Protein AF-A0A7X9GA16-F1 (afdb_monomer_lite)

Radius of gyration: 34.74 Å; chains: 1; bounding box: 59×84×109 Å

Secondary structure (DSSP, 8-state):
-----------------------------PPPPPPPPP--------TT-S-TT--SS-TTGGGT-HHHHHHHHHHHHHH-HHHHHHHHHHHHH-HHHHHHHHHHHS--------HHHHHHHHHHHHHHHHHH---HHHHHHHHHHHHHHHHHHHHHHHHHHHHHHHHHHHHHHHHHTTHHHHHHHHHHHHHHT---SSSS-----PPPPPPPP-

pLDDT: mean 72.66, std 20.72, range [36.0, 96.06]

Sequence (214 aa):
MSMTTRIGLLAVAMSAACWLTPLELCAQEAPPPAKPAAVQEPEKESPGDARGGRHWRRPGERWGRGEEIRALMEKLKQDDPKEYERLEALSRSDRMAYYKEIGKLLPHRPMRKSKLGILEQKCRDLGKQYREAVGEEEKAKLKAELTTAVKESFDEMLADSKRRLEVLQERLAAMEEKEDEILAQRLEYFLSGNSRLFGPGRDDTPPPPPAPSE

Foldseek 3Di:
DDDDDDDDDDDDDDDDDDDDDDPDDDPDDDDPDDDPDDPDDPPPPPPDPDPPPPPPQDPVVVVVCNVVLVVLLVVCVVPPVPVSVVLVVCVVPPVVVSCVVSVVSGPDDDPPCDPLNVLVVVLVVLVVVLVVDPDPVSVVVSVVVSVVSVVVSVVVVVVVVVVVVVVVVVVVVVCVVCVVVVVVVVVCCVVVVPPDDDDDDDPPPDDDDDDDDD

Structure (mmCIF, N/CA/C/O backbone):
data_AF-A0A7X9GA16-F1
#
_entry.id   AF-A0A7X9GA16-F1
#
loop_
_atom_site.group_PDB
_atom_site.id
_atom_site.type_symbol
_atom_site.label_atom_id
_atom_site.label_alt_id
_atom_site.label_comp_id
_atom_site.label_asym_id
_atom_site.label_entity_id
_atom_site.label_seq_id
_atom_site.pdbx_PDB_ins_code
_atom_site.Cartn_x
_atom_site.Cartn_y
_atom_site.Cartn_z
_atom_site.occupancy
_atom_site.B_iso_or_equiv
_atom_site.auth_seq_id
_atom_site.auth_comp_id
_atom_site.auth_asym_id
_atom_site.auth_atom_id
_atom_site.pdbx_PDB_model_num
ATOM 1 N N . MET A 1 1 ? 33.743 -37.988 48.386 1.00 48.03 1 MET A N 1
ATOM 2 C CA . MET A 1 1 ? 34.527 -36.742 48.507 1.00 48.03 1 MET A CA 1
ATOM 3 C C . MET A 1 1 ? 33.531 -35.604 48.581 1.00 48.03 1 MET A C 1
ATOM 5 O O . MET A 1 1 ? 32.739 -35.440 47.667 1.00 48.03 1 MET A O 1
ATOM 9 N N . SER A 1 2 ? 33.480 -34.956 49.739 1.00 46.94 2 SER A N 1
ATOM 10 C CA . SER A 1 2 ? 32.524 -33.918 50.126 1.00 46.94 2 SER A CA 1
ATOM 11 C C . SER A 1 2 ? 33.305 -32.623 50.302 1.00 46.94 2 SER A C 1
ATOM 13 O O . SER A 1 2 ? 34.296 -32.661 51.024 1.00 46.94 2 SER A O 1
ATOM 15 N N . MET A 1 3 ? 32.883 -31.532 49.660 1.00 43.56 3 MET A N 1
ATOM 16 C CA . MET A 1 3 ? 33.233 -30.140 49.993 1.00 43.56 3 MET A CA 1
ATOM 17 C C . MET A 1 3 ? 32.109 -29.245 49.437 1.00 43.56 3 MET A C 1
ATOM 19 O O . MET A 1 3 ? 31.917 -29.173 48.231 1.00 43.56 3 MET A O 1
ATOM 23 N N . THR A 1 4 ? 31.130 -28.857 50.257 1.00 50.91 4 THR A N 1
ATOM 24 C CA . THR A 1 4 ? 31.069 -27.620 51.070 1.00 50.91 4 THR A CA 1
ATOM 25 C C . THR A 1 4 ? 30.839 -26.329 50.271 1.00 50.91 4 THR A C 1
ATOM 27 O O . THR A 1 4 ? 31.773 -25.694 49.801 1.00 50.91 4 THR A O 1
ATOM 30 N N . THR A 1 5 ? 29.555 -25.966 50.152 1.00 56.56 5 THR A N 1
ATOM 31 C CA . THR A 1 5 ? 28.920 -24.720 50.644 1.00 56.56 5 THR A CA 1
ATOM 32 C C . THR A 1 5 ? 29.800 -23.475 50.850 1.00 56.56 5 THR A C 1
ATOM 34 O O . THR A 1 5 ? 30.700 -23.549 51.681 1.00 56.56 5 THR A O 1
ATOM 37 N N . ARG A 1 6 ? 29.397 -22.304 50.296 1.00 53.25 6 ARG A N 1
ATOM 38 C CA . ARG A 1 6 ? 28.945 -21.085 51.038 1.00 53.25 6 ARG A CA 1
ATOM 39 C C . ARG A 1 6 ? 29.068 -19.736 50.279 1.00 53.25 6 ARG A C 1
ATOM 41 O O . ARG A 1 6 ? 30.119 -19.440 49.739 1.00 53.25 6 ARG A O 1
ATOM 48 N N . ILE A 1 7 ? 28.035 -18.895 50.487 1.00 51.88 7 ILE A N 1
ATOM 49 C CA . ILE A 1 7 ? 28.055 -17.421 50.720 1.00 51.88 7 ILE A CA 1
ATOM 50 C C . ILE A 1 7 ? 28.273 -16.525 49.469 1.00 51.88 7 ILE A C 1
ATOM 52 O O . ILE A 1 7 ? 29.168 -16.774 48.684 1.00 51.88 7 ILE A O 1
ATOM 56 N N . GLY A 1 8 ? 27.503 -15.456 49.213 1.00 47.41 8 GLY A N 1
ATOM 57 C CA . GLY A 1 8 ? 26.713 -14.651 50.145 1.00 47.41 8 GLY A CA 1
ATOM 58 C C . GLY A 1 8 ? 25.618 -13.776 49.521 1.00 47.41 8 GLY A C 1
ATOM 59 O O . GLY A 1 8 ? 25.741 -13.252 48.418 1.00 47.41 8 GLY A O 1
ATOM 60 N N . LEU A 1 9 ? 24.554 -13.630 50.316 1.00 50.22 9 LEU A N 1
ATOM 61 C CA . LEU A 1 9 ? 23.667 -12.470 50.399 1.00 50.22 9 LEU A CA 1
ATOM 62 C C . LEU A 1 9 ? 24.451 -11.221 50.839 1.00 50.22 9 LEU A C 1
ATOM 64 O O . LEU A 1 9 ? 25.310 -11.356 51.706 1.00 50.22 9 LEU A O 1
ATOM 68 N N . LEU A 1 10 ? 24.064 -10.046 50.326 1.00 48.41 10 LEU A N 1
ATOM 69 C CA . LEU A 1 10 ? 24.112 -8.677 50.900 1.00 48.41 10 LEU A CA 1
ATOM 70 C C . LEU A 1 10 ? 23.715 -7.719 49.748 1.00 48.41 10 LEU A C 1
ATOM 72 O O . LEU A 1 10 ? 24.126 -7.960 48.622 1.00 48.41 10 LEU A O 1
ATOM 76 N N . ALA A 1 11 ? 22.949 -6.634 49.861 1.00 50.69 11 ALA A N 1
ATOM 77 C CA . ALA A 1 11 ? 22.242 -5.921 50.927 1.00 50.69 11 ALA A CA 1
ATOM 78 C C . ALA A 1 11 ? 21.165 -5.058 50.208 1.00 50.69 11 ALA A C 1
ATOM 80 O O . ALA A 1 11 ? 21.411 -4.563 49.113 1.00 50.69 11 ALA A O 1
ATOM 81 N N . VAL A 1 12 ? 19.892 -5.066 50.610 1.00 45.38 12 VAL A N 1
ATOM 82 C CA . VAL A 1 12 ? 19.239 -4.095 51.518 1.00 45.38 12 VAL A CA 1
ATOM 83 C C . VAL A 1 12 ? 19.485 -2.610 51.177 1.00 45.38 12 VAL A C 1
ATOM 85 O O . VAL A 1 12 ? 20.529 -2.053 51.482 1.00 45.38 12 VAL A O 1
ATOM 88 N N . ALA A 1 13 ? 18.440 -2.018 50.584 1.00 50.19 13 ALA A N 1
ATOM 89 C CA . ALA A 1 13 ? 17.784 -0.737 50.885 1.00 50.19 13 ALA A CA 1
ATOM 90 C C . ALA A 1 13 ? 18.607 0.505 51.287 1.00 50.19 13 ALA A C 1
ATOM 92 O O . ALA A 1 13 ? 19.130 0.567 52.391 1.00 50.19 13 ALA A O 1
ATOM 93 N N . MET A 1 14 ? 18.509 1.554 50.460 1.00 47.03 14 MET A N 1
ATOM 94 C CA . MET A 1 14 ? 18.541 2.999 50.779 1.00 47.03 14 MET A CA 1
ATOM 95 C C . MET A 1 14 ? 17.959 3.722 49.540 1.00 47.03 14 MET A C 1
ATOM 97 O O . MET A 1 14 ? 18.270 3.317 48.429 1.00 47.03 14 MET A O 1
ATOM 101 N N . SER A 1 15 ? 17.094 4.732 49.553 1.00 50.28 15 SER A N 1
ATOM 102 C CA . SER A 1 15 ? 16.538 5.582 50.597 1.00 50.28 15 SER A CA 1
ATOM 103 C C . SER A 1 15 ? 15.200 6.133 50.098 1.00 50.28 15 SER A C 1
ATOM 105 O O . SER A 1 15 ? 15.106 6.652 48.988 1.00 50.28 15 SER A O 1
ATOM 107 N N . ALA A 1 16 ? 14.181 6.042 50.947 1.00 55.47 16 ALA A N 1
ATOM 108 C CA . ALA A 1 16 ? 13.069 6.977 50.943 1.00 55.47 16 ALA A CA 1
ATOM 109 C C . ALA A 1 16 ? 13.493 8.277 51.645 1.00 55.47 16 ALA A C 1
ATOM 111 O O . ALA A 1 16 ? 14.472 8.295 52.389 1.00 55.47 16 ALA A O 1
ATOM 112 N N . ALA A 1 17 ? 12.654 9.296 51.463 1.00 48.41 17 ALA A N 1
ATOM 113 C CA . ALA A 1 17 ? 12.749 10.665 51.959 1.00 48.41 17 ALA A CA 1
ATOM 114 C C . ALA A 1 17 ? 13.644 11.566 51.108 1.00 48.41 17 ALA A C 1
ATOM 116 O O . ALA A 1 17 ? 14.851 11.365 51.030 1.00 48.41 17 ALA A O 1
ATOM 117 N N . CYS A 1 18 ? 13.021 12.584 50.505 1.00 43.97 18 CYS A N 1
ATOM 118 C CA . CYS A 1 18 ? 13.319 13.972 50.851 1.00 43.97 18 CYS A CA 1
ATOM 119 C C . CYS A 1 18 ? 12.457 14.972 50.034 1.00 43.97 18 CYS A C 1
ATOM 121 O O . CYS A 1 18 ? 12.711 15.156 48.854 1.00 43.97 18 CYS A O 1
ATOM 123 N N . TRP A 1 19 ? 11.469 15.585 50.718 1.00 48.03 19 TRP A N 1
ATOM 124 C CA . TRP A 1 19 ? 10.983 16.991 50.635 1.00 48.03 19 TRP A CA 1
ATOM 125 C C . TRP A 1 19 ? 10.538 17.526 49.248 1.00 48.03 19 TRP A C 1
ATOM 127 O O . TRP A 1 19 ? 11.334 17.629 48.330 1.00 48.03 19 TRP A O 1
ATOM 137 N N . LEU A 1 20 ? 9.259 17.820 48.963 1.00 57.28 20 LEU A N 1
ATOM 138 C CA . LEU A 1 20 ? 8.440 18.945 49.466 1.00 57.28 20 LEU A CA 1
ATOM 139 C C . LEU A 1 20 ? 9.228 20.244 49.690 1.00 57.28 20 LEU A C 1
ATOM 141 O O . LEU A 1 20 ? 9.745 20.428 50.784 1.00 57.28 20 LEU A O 1
ATOM 145 N N . THR A 1 21 ? 9.226 21.133 48.686 1.00 60.12 21 THR A N 1
ATOM 146 C CA . THR A 1 21 ? 9.423 22.606 48.748 1.00 60.12 21 THR A CA 1
ATOM 147 C C . THR A 1 21 ? 9.253 23.204 47.326 1.00 60.12 21 THR A C 1
ATOM 149 O O . THR A 1 21 ? 9.221 22.444 46.360 1.00 60.12 21 THR A O 1
ATOM 152 N N . PRO A 1 22 ? 9.050 24.526 47.149 1.00 51.62 22 PRO A N 1
ATOM 153 C CA . PRO A 1 22 ? 7.773 25.230 47.254 1.00 51.62 22 PRO A CA 1
ATOM 154 C C . PRO A 1 22 ? 7.336 25.849 45.904 1.00 51.62 22 PRO A C 1
ATOM 156 O O . PRO A 1 22 ? 8.115 25.973 44.963 1.00 51.62 22 PRO A O 1
ATOM 159 N N . LEU A 1 23 ? 6.075 26.289 45.824 1.00 52.75 23 LEU A N 1
ATOM 160 C CA . LEU A 1 23 ? 5.636 27.262 44.821 1.00 52.75 23 LEU A CA 1
ATOM 161 C C . LEU A 1 23 ? 6.396 28.580 45.057 1.00 52.75 23 LEU A C 1
ATOM 163 O O . LEU A 1 23 ? 6.008 29.363 45.923 1.00 52.75 23 LEU A O 1
ATOM 167 N N . GLU A 1 24 ? 7.459 28.829 44.293 1.00 52.03 24 GLU A N 1
ATOM 168 C CA . GLU A 1 24 ? 8.041 30.164 44.164 1.00 52.03 24 GLU A CA 1
ATOM 169 C C . GLU A 1 24 ? 7.463 30.893 42.950 1.00 52.03 24 GLU A C 1
ATOM 171 O O . GLU A 1 24 ? 7.697 30.597 41.780 1.00 52.03 24 GLU A O 1
ATOM 176 N N . LEU A 1 25 ? 6.648 31.863 43.333 1.00 53.41 25 LEU A N 1
ATOM 177 C CA . LEU A 1 25 ? 6.258 33.097 42.685 1.00 53.41 25 LEU A CA 1
ATOM 178 C C . LEU A 1 25 ? 7.412 33.749 41.882 1.00 53.41 25 LEU A C 1
ATOM 180 O O . LEU A 1 25 ? 8.080 34.663 42.361 1.00 53.41 25 LEU A O 1
ATOM 184 N N . CYS A 1 26 ? 7.619 33.354 40.625 1.00 46.12 26 CYS A N 1
ATOM 185 C CA . CYS A 1 26 ? 8.334 34.210 39.679 1.00 46.12 26 CYS A CA 1
ATOM 186 C C . CYS A 1 26 ? 7.376 35.291 39.170 1.00 46.12 26 CYS A C 1
ATOM 188 O O . CYS A 1 26 ? 6.657 35.110 38.188 1.00 46.12 26 CYS A O 1
ATOM 190 N N . ALA A 1 27 ? 7.395 36.434 39.856 1.00 50.22 27 ALA A N 1
ATOM 191 C CA . ALA A 1 27 ? 7.078 37.718 39.254 1.00 50.22 27 ALA A CA 1
ATOM 192 C C . ALA A 1 27 ? 8.064 37.948 38.098 1.00 50.22 27 ALA A C 1
ATOM 194 O O . ALA A 1 27 ? 9.184 38.412 38.297 1.00 50.22 27 ALA A O 1
ATOM 195 N N . GLN A 1 28 ? 7.670 37.532 36.896 1.00 49.44 28 GLN A N 1
ATOM 196 C CA . GLN A 1 28 ? 8.410 37.814 35.679 1.00 49.44 28 GLN A CA 1
ATOM 197 C C . GLN A 1 28 ? 8.023 39.219 35.221 1.00 49.44 28 GLN A C 1
ATOM 199 O O . GLN A 1 28 ? 6.877 39.492 34.861 1.00 49.44 28 GLN A O 1
ATOM 204 N N . GLU A 1 29 ? 8.997 40.113 35.323 1.00 47.28 29 GLU A N 1
ATOM 205 C CA . GLU A 1 29 ? 9.008 41.452 34.755 1.00 47.28 29 GLU A CA 1
ATOM 206 C C . GLU A 1 29 ? 8.494 41.410 33.309 1.00 47.28 29 GLU A C 1
ATOM 208 O O . GLU A 1 29 ? 8.939 40.595 32.495 1.00 47.28 29 GLU A O 1
ATOM 213 N N . ALA A 1 30 ? 7.488 42.236 33.015 1.00 60.81 30 ALA A N 1
ATOM 214 C CA . ALA A 1 30 ? 6.857 42.274 31.706 1.00 60.81 30 ALA A CA 1
ATOM 215 C C . ALA A 1 30 ? 7.908 42.604 30.628 1.00 60.81 30 ALA A C 1
ATOM 217 O O . ALA A 1 30 ? 8.628 43.596 30.774 1.00 60.81 30 ALA A O 1
ATOM 218 N N . PRO A 1 31 ? 8.006 41.825 29.534 1.00 63.06 31 PRO A N 1
ATOM 219 C CA . PRO A 1 31 ? 8.888 42.183 28.436 1.00 63.06 31 PRO A CA 1
ATOM 220 C C . PRO A 1 31 ? 8.432 43.517 27.814 1.00 63.06 31 PRO A C 1
ATOM 222 O O . PRO A 1 31 ? 7.226 43.778 27.733 1.00 63.06 31 PRO A O 1
ATOM 225 N N . PRO A 1 32 ? 9.370 44.377 27.376 1.00 69.38 32 PRO A N 1
ATOM 226 C CA . PRO A 1 32 ? 9.043 45.678 26.804 1.00 69.38 32 PRO A CA 1
ATOM 227 C C . PRO A 1 32 ? 8.152 45.528 25.560 1.00 69.38 32 PRO A C 1
ATOM 229 O O . PRO A 1 32 ? 8.255 44.525 24.845 1.00 69.38 32 PRO A O 1
ATOM 232 N N . PRO A 1 33 ? 7.285 46.519 25.276 1.00 56.09 33 PRO A N 1
ATOM 233 C CA . PRO A 1 33 ? 6.340 46.449 24.172 1.00 56.09 33 PRO A CA 1
ATOM 234 C C . PRO A 1 33 ? 7.083 46.225 22.855 1.00 56.09 33 PRO A C 1
ATOM 236 O O . PRO A 1 33 ? 7.988 46.978 22.486 1.00 56.09 33 PRO A O 1
ATOM 239 N N . ALA A 1 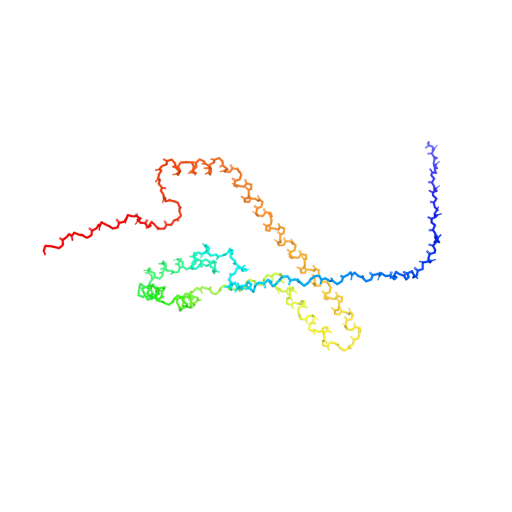34 ? 6.691 45.160 22.157 1.00 52.81 34 ALA A N 1
ATOM 240 C CA . ALA A 1 34 ? 7.194 44.839 20.836 1.00 52.81 34 ALA A CA 1
ATOM 241 C C . ALA A 1 34 ? 7.030 46.053 19.909 1.00 52.81 34 ALA A C 1
ATOM 243 O O . ALA A 1 34 ? 5.948 46.635 19.800 1.00 52.81 34 ALA A O 1
ATOM 244 N N . LYS A 1 35 ? 8.123 46.422 19.231 1.00 54.94 35 LYS A N 1
ATOM 245 C CA . LYS A 1 35 ? 8.095 47.323 18.074 1.00 54.94 35 LYS A CA 1
ATOM 246 C C . LYS A 1 35 ? 7.000 46.848 17.107 1.00 54.94 35 LYS A C 1
ATOM 248 O O . LYS A 1 35 ? 6.913 45.638 16.885 1.00 54.94 35 LYS A O 1
ATOM 253 N N . PRO A 1 36 ? 6.200 47.750 16.511 1.00 46.09 36 PRO A N 1
ATOM 254 C CA . PRO A 1 36 ? 5.233 47.352 15.501 1.00 46.09 36 PRO A CA 1
ATOM 255 C C . PRO A 1 36 ? 5.981 46.649 14.371 1.00 46.09 36 PRO A C 1
ATOM 257 O O . PRO A 1 36 ? 6.905 47.207 13.774 1.00 46.09 36 PRO A O 1
ATOM 260 N N . ALA A 1 37 ? 5.613 45.388 14.150 1.00 44.94 37 ALA A N 1
ATOM 261 C CA . ALA A 1 37 ? 6.104 44.597 13.044 1.00 44.94 37 ALA A CA 1
ATOM 262 C C . ALA A 1 37 ? 5.849 45.374 11.751 1.00 44.94 37 ALA A C 1
ATOM 264 O O . ALA A 1 37 ? 4.744 45.870 11.515 1.00 44.94 37 ALA A O 1
ATOM 265 N N . ALA A 1 38 ? 6.899 45.495 10.942 1.00 45.59 38 ALA A N 1
ATOM 266 C CA . ALA A 1 38 ? 6.779 45.922 9.565 1.00 45.59 38 ALA A CA 1
ATOM 267 C C . ALA A 1 38 ? 5.666 45.104 8.904 1.00 45.59 38 ALA A C 1
ATOM 269 O O . ALA A 1 38 ? 5.616 43.883 9.057 1.00 45.59 38 ALA A O 1
ATOM 270 N N . VAL A 1 39 ? 4.774 45.809 8.213 1.00 49.47 39 VAL A N 1
ATOM 271 C CA . VAL A 1 39 ? 3.751 45.241 7.341 1.00 49.47 39 VAL A CA 1
ATOM 272 C C . VAL A 1 39 ? 4.450 44.262 6.401 1.00 49.47 39 VAL A C 1
ATOM 274 O O . VAL A 1 39 ? 5.134 44.674 5.468 1.00 49.47 39 VAL A O 1
ATOM 277 N N . GLN A 1 40 ? 4.334 42.968 6.691 1.00 44.97 40 GLN A N 1
ATOM 278 C CA . GLN A 1 40 ? 4.590 41.942 5.698 1.00 44.97 40 GLN A CA 1
ATOM 279 C C . GLN A 1 40 ? 3.416 42.023 4.733 1.00 44.97 40 GLN A C 1
ATOM 281 O O . GLN A 1 40 ? 2.257 41.861 5.123 1.00 44.97 40 GLN A O 1
ATOM 286 N N . GLU A 1 41 ? 3.728 42.387 3.495 1.00 45.69 41 GLU A N 1
ATOM 287 C CA . GLU A 1 41 ? 2.788 42.309 2.390 1.00 45.69 41 GLU A CA 1
ATOM 288 C C . GLU A 1 41 ? 2.183 40.898 2.350 1.00 45.69 41 GLU A C 1
ATOM 290 O O . GLU A 1 41 ? 2.892 39.925 2.621 1.00 45.69 41 GLU A O 1
ATOM 295 N N . PRO A 1 42 ? 0.883 40.756 2.045 1.00 43.81 42 PRO A N 1
ATOM 296 C CA . PRO A 1 42 ? 0.272 39.447 1.911 1.00 43.81 42 PRO A CA 1
ATOM 297 C C . PRO A 1 42 ? 0.942 38.724 0.743 1.00 43.81 42 PRO A C 1
ATOM 299 O O . PRO A 1 42 ? 0.670 39.014 -0.426 1.00 43.81 42 PRO A O 1
ATOM 302 N N . GLU A 1 43 ? 1.824 37.779 1.068 1.00 43.03 43 GLU A N 1
ATOM 303 C CA . GLU A 1 43 ? 2.243 36.743 0.141 1.00 43.03 43 GLU A CA 1
ATOM 304 C C . GLU A 1 43 ? 0.965 36.117 -0.413 1.00 43.03 43 GLU A C 1
ATOM 306 O O . GLU A 1 43 ? 0.165 35.514 0.305 1.00 43.03 43 GLU A O 1
ATOM 311 N N . LYS A 1 44 ? 0.724 36.345 -1.705 1.00 42.34 44 LYS A N 1
ATOM 312 C CA . LYS A 1 44 ? -0.322 35.652 -2.440 1.00 42.34 44 LYS A CA 1
ATOM 313 C C . LYS A 1 44 ? -0.021 34.167 -2.306 1.00 42.34 44 LYS A C 1
ATOM 315 O O . LYS A 1 44 ? 0.914 33.679 -2.937 1.00 42.34 44 LYS A O 1
ATOM 320 N N . GLU A 1 45 ? -0.817 33.472 -1.499 1.00 36.50 45 GLU A N 1
ATOM 321 C CA . GLU A 1 45 ? -0.930 32.021 -1.535 1.00 36.50 45 GLU A CA 1
ATOM 322 C C . GLU A 1 45 ? -1.159 31.619 -2.992 1.00 36.50 45 GLU A C 1
ATOM 324 O O . GLU A 1 45 ? -2.244 31.788 -3.550 1.00 36.50 45 GLU A O 1
ATOM 329 N N . SER A 1 46 ? -0.095 31.143 -3.632 1.00 36.00 46 SER A N 1
ATOM 330 C CA . SER A 1 46 ? -0.174 30.464 -4.911 1.00 36.00 46 SER A CA 1
ATOM 331 C C . SER A 1 46 ? -0.868 29.127 -4.639 1.00 36.00 46 SER A C 1
ATOM 333 O O . SER A 1 46 ? -0.320 28.291 -3.911 1.00 36.00 46 SER A O 1
ATOM 335 N N . PRO A 1 47 ? -2.090 28.898 -5.146 1.00 40.97 47 PRO A N 1
ATOM 336 C CA . PRO A 1 47 ? -2.794 27.658 -4.890 1.00 40.97 47 PRO A CA 1
ATOM 337 C C . PRO A 1 47 ? -2.172 26.574 -5.773 1.00 40.97 47 PRO A C 1
ATOM 339 O O . PRO A 1 47 ? -2.548 26.429 -6.935 1.00 40.97 47 PRO A O 1
ATOM 342 N N . GLY A 1 48 ? -1.212 25.802 -5.251 1.00 37.81 48 GLY A N 1
ATOM 343 C CA . GLY A 1 48 ? -0.705 24.683 -6.046 1.00 37.81 48 GLY A CA 1
ATOM 344 C C . GLY A 1 48 ? 0.395 23.776 -5.509 1.00 37.81 48 GLY A C 1
ATOM 345 O O . GLY A 1 48 ? 0.487 22.666 -6.019 1.00 37.81 48 GLY A O 1
ATOM 346 N N . ASP A 1 49 ? 1.182 24.134 -4.493 1.00 41.03 49 ASP A N 1
ATOM 347 C CA . ASP A 1 49 ? 2.421 23.379 -4.209 1.00 41.03 49 ASP A CA 1
ATOM 348 C C . ASP A 1 49 ? 2.439 22.611 -2.880 1.00 41.03 49 ASP A C 1
ATOM 350 O O . ASP A 1 49 ? 3.340 22.747 -2.061 1.00 41.03 49 ASP A O 1
ATOM 354 N N . ALA A 1 50 ? 1.470 21.706 -2.689 1.00 37.62 50 ALA A N 1
ATOM 355 C CA . ALA A 1 50 ? 1.514 20.729 -1.586 1.00 37.62 50 ALA A CA 1
ATOM 356 C C . ALA A 1 50 ? 1.376 19.248 -2.001 1.00 37.62 50 ALA A C 1
ATOM 358 O O . ALA A 1 50 ? 1.262 18.377 -1.139 1.00 37.62 50 ALA A O 1
ATOM 359 N N . ARG A 1 51 ? 1.406 18.899 -3.301 1.00 40.78 51 ARG A N 1
ATOM 360 C CA . ARG A 1 51 ? 1.417 17.482 -3.764 1.00 40.78 51 ARG A CA 1
ATOM 361 C C . ARG A 1 51 ? 2.227 17.225 -5.049 1.00 40.78 51 ARG A C 1
ATOM 363 O O . ARG A 1 51 ? 1.918 16.296 -5.800 1.00 40.78 51 ARG A O 1
ATOM 370 N N . GLY A 1 52 ? 3.285 17.994 -5.293 1.00 36.59 52 GLY A N 1
ATOM 371 C CA . GLY A 1 52 ? 4.094 17.984 -6.524 1.00 36.59 52 GLY A CA 1
ATOM 372 C C . GLY A 1 52 ? 5.007 16.768 -6.771 1.00 36.59 52 GLY A C 1
ATOM 373 O O . GLY A 1 52 ? 6.073 16.924 -7.346 1.00 36.59 52 GLY A O 1
ATOM 374 N N . GLY A 1 53 ? 4.626 15.550 -6.370 1.00 37.00 53 GLY A N 1
ATOM 375 C CA . GLY A 1 53 ? 5.470 14.345 -6.498 1.00 37.00 53 GLY A CA 1
ATOM 376 C C . GLY A 1 53 ? 4.971 13.259 -7.462 1.00 37.00 53 GLY A C 1
ATOM 377 O O . GLY A 1 53 ? 5.489 12.146 -7.438 1.00 37.00 53 GLY A O 1
ATOM 378 N N . ARG A 1 54 ? 3.917 13.495 -8.259 1.00 42.78 54 ARG A N 1
ATOM 379 C CA . ARG A 1 54 ? 3.295 12.440 -9.096 1.00 42.78 54 ARG A CA 1
ATOM 380 C C . ARG A 1 54 ? 2.830 12.908 -10.482 1.00 42.78 54 ARG A C 1
ATOM 382 O O . ARG A 1 54 ? 1.787 12.460 -10.946 1.00 42.78 54 ARG A O 1
ATOM 389 N N . HIS A 1 55 ? 3.568 13.792 -11.151 1.00 40.56 55 HIS A N 1
ATOM 390 C CA . HIS A 1 55 ? 3.206 14.236 -12.508 1.00 40.56 55 HIS A CA 1
ATOM 391 C C . HIS A 1 55 ? 3.890 13.435 -13.635 1.00 40.56 55 HIS A C 1
ATOM 393 O O . HIS A 1 55 ? 3.398 13.443 -14.757 1.00 40.56 55 HIS A O 1
ATOM 399 N N . TRP A 1 56 ? 4.942 12.657 -13.342 1.00 37.41 56 TRP A N 1
ATOM 400 C CA . TRP A 1 56 ? 5.642 11.832 -14.345 1.00 37.41 56 TRP A CA 1
ATOM 401 C C . TRP A 1 56 ? 4.962 10.500 -14.697 1.00 37.41 56 TRP A C 1
ATOM 403 O O . TRP A 1 56 ? 5.453 9.774 -15.555 1.00 37.41 56 TRP A O 1
ATOM 413 N N . ARG A 1 57 ? 3.836 10.145 -14.062 1.00 41.53 57 ARG A N 1
ATOM 414 C CA . ARG A 1 57 ? 3.094 8.935 -14.446 1.00 41.53 57 ARG A CA 1
ATOM 415 C C . ARG A 1 57 ? 2.260 9.228 -15.683 1.00 41.53 57 ARG A C 1
ATOM 417 O O . ARG A 1 57 ? 1.392 10.103 -15.642 1.00 41.53 57 ARG A O 1
ATOM 424 N N . ARG A 1 58 ? 2.483 8.472 -16.764 1.00 43.62 58 ARG A N 1
ATOM 425 C CA . ARG A 1 58 ? 1.674 8.576 -17.989 1.00 43.62 58 ARG A CA 1
ATOM 426 C C . ARG A 1 58 ? 0.183 8.488 -17.621 1.00 43.62 58 ARG A C 1
ATOM 428 O O . ARG A 1 58 ? -0.177 7.656 -16.782 1.00 43.62 58 ARG A O 1
ATOM 435 N N . PRO A 1 59 ? -0.711 9.301 -18.215 1.00 37.34 59 PRO A N 1
ATOM 436 C CA . PRO A 1 59 ? -2.147 9.231 -17.945 1.00 37.34 59 PRO A CA 1
ATOM 437 C C . PRO A 1 59 ? -2.705 7.840 -18.293 1.00 37.34 59 PRO A C 1
ATOM 439 O O . PRO A 1 59 ? -2.981 7.548 -19.449 1.00 37.34 59 PRO A O 1
ATOM 442 N N . GLY A 1 60 ? -2.809 6.974 -17.280 1.00 45.62 60 GLY A N 1
ATOM 443 C CA . GLY A 1 60 ? -3.113 5.538 -17.387 1.00 45.62 60 GLY A CA 1
ATOM 444 C C . GLY A 1 60 ? -2.367 4.697 -16.341 1.00 45.62 60 GLY A C 1
ATOM 445 O O . GLY A 1 60 ? -2.937 3.792 -15.733 1.00 45.62 60 GLY A O 1
ATOM 446 N N . GLU A 1 61 ? -1.140 5.091 -15.993 1.00 43.69 61 GLU A N 1
ATOM 447 C CA . GLU A 1 61 ? -0.364 4.510 -14.885 1.00 43.69 61 GLU A CA 1
ATOM 448 C C . GLU A 1 61 ? -0.893 4.910 -13.507 1.00 43.69 61 GLU A C 1
ATOM 450 O O . GLU A 1 61 ? -0.579 4.259 -12.510 1.00 43.69 61 GLU A O 1
ATOM 455 N N . ARG A 1 62 ? -1.735 5.949 -13.442 1.00 47.16 62 ARG A N 1
ATOM 456 C CA . ARG A 1 62 ? -2.455 6.353 -12.223 1.00 47.16 62 ARG A CA 1
ATOM 457 C C . ARG A 1 62 ? -3.326 5.221 -11.658 1.00 47.16 62 ARG A C 1
ATOM 459 O O . ARG A 1 62 ? -3.625 5.234 -10.471 1.00 47.16 62 ARG A O 1
ATOM 466 N N . TRP A 1 63 ? -3.693 4.246 -12.492 1.00 50.28 63 TRP A N 1
ATOM 467 C CA . TRP A 1 63 ? -4.575 3.134 -12.138 1.00 50.28 63 TRP A CA 1
ATOM 468 C C . TRP A 1 63 ? -3.864 1.782 -12.015 1.00 50.28 63 TRP A C 1
ATOM 470 O O . TRP A 1 63 ? -4.5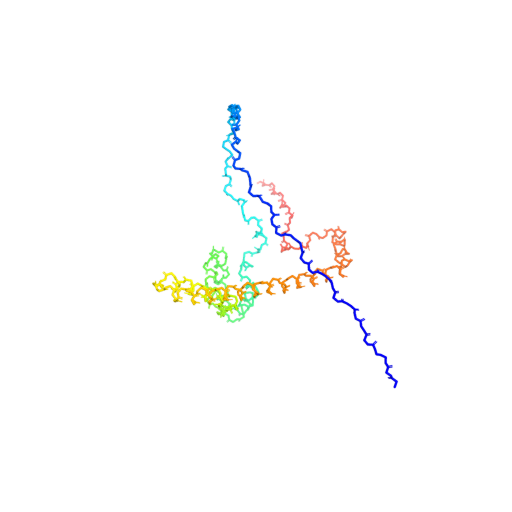23 0.795 -11.708 1.00 50.28 63 TRP A O 1
ATOM 480 N N . GLY A 1 64 ? -2.552 1.701 -12.275 1.00 62.66 64 GLY A N 1
ATOM 481 C CA . GLY A 1 64 ? -1.803 0.439 -12.182 1.00 62.66 64 GLY A CA 1
ATOM 482 C C . GLY A 1 64 ? -2.308 -0.692 -13.097 1.00 62.66 64 GLY A C 1
ATOM 483 O O . GLY A 1 64 ? -2.010 -1.850 -12.833 1.00 62.66 64 GLY A O 1
ATOM 484 N N . ARG A 1 65 ? -3.082 -0.374 -14.151 1.00 71.19 65 ARG A N 1
ATOM 485 C CA . ARG A 1 65 ? -3.679 -1.340 -15.104 1.00 71.19 65 ARG A CA 1
ATOM 486 C C . ARG A 1 65 ? -3.190 -1.166 -16.547 1.00 71.19 65 ARG A C 1
ATOM 488 O O . ARG A 1 65 ? -3.853 -1.591 -17.484 1.00 71.19 65 ARG A O 1
ATOM 495 N N . GLY A 1 66 ? -2.044 -0.514 -16.748 1.00 77.69 66 GLY A N 1
ATOM 496 C CA . GLY A 1 66 ? -1.544 -0.183 -18.090 1.00 77.69 66 GLY A CA 1
ATOM 497 C C . GLY A 1 66 ? -1.238 -1.401 -18.972 1.00 77.69 66 GLY A C 1
ATOM 498 O O . GLY A 1 66 ? -1.374 -1.320 -20.188 1.00 77.69 66 GLY A O 1
ATOM 499 N N . GLU A 1 67 ? -0.842 -2.530 -18.386 1.00 79.19 67 GLU A N 1
ATOM 500 C CA . GLU A 1 67 ? -0.643 -3.794 -19.116 1.00 79.19 67 GLU A CA 1
ATOM 501 C C . GLU A 1 67 ? -1.965 -4.463 -19.480 1.00 79.19 67 GLU A C 1
ATOM 503 O O . GLU A 1 67 ? -2.160 -4.839 -20.629 1.00 79.19 67 GLU A O 1
ATOM 508 N N . GLU A 1 68 ? -2.908 -4.530 -18.539 1.00 81.31 68 GLU A N 1
ATOM 509 C CA . GLU A 1 68 ? -4.232 -5.119 -18.773 1.00 81.31 68 GLU A CA 1
ATOM 510 C C . GLU A 1 68 ? -5.011 -4.356 -19.850 1.00 81.31 68 GLU A C 1
ATOM 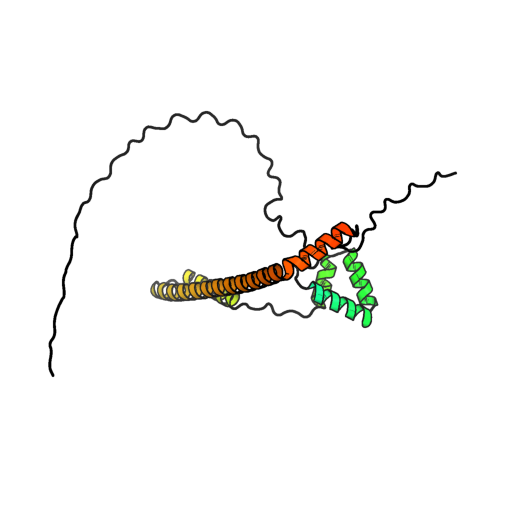512 O O . GLU A 1 68 ? -5.655 -4.966 -20.697 1.00 81.31 68 GLU A O 1
ATOM 517 N N . ILE A 1 69 ? -4.912 -3.023 -19.856 1.00 85.06 69 ILE A N 1
ATOM 518 C CA . ILE A 1 69 ? -5.524 -2.176 -20.886 1.00 85.06 69 ILE A CA 1
ATOM 519 C C . ILE A 1 69 ? -4.879 -2.431 -22.252 1.00 85.06 69 ILE A C 1
ATOM 521 O O . ILE A 1 69 ? -5.596 -2.527 -23.242 1.00 85.06 69 ILE A O 1
ATOM 525 N N . ARG A 1 70 ? -3.548 -2.572 -22.326 1.00 86.12 70 ARG A N 1
ATOM 526 C CA . ARG A 1 70 ? -2.861 -2.891 -23.589 1.00 86.12 70 ARG A CA 1
ATOM 527 C C . ARG A 1 70 ? -3.279 -4.257 -24.123 1.00 86.12 70 ARG A C 1
ATOM 529 O O . ARG A 1 70 ? -3.671 -4.343 -25.279 1.00 86.12 70 ARG A O 1
ATOM 536 N N . ALA A 1 71 ? -3.289 -5.277 -23.269 1.00 88.19 71 ALA A N 1
ATOM 537 C CA . ALA A 1 71 ? -3.734 -6.615 -23.641 1.00 88.19 71 ALA A CA 1
ATOM 538 C C . ALA A 1 71 ? -5.212 -6.633 -24.073 1.00 88.19 71 ALA A C 1
ATOM 540 O O . ALA A 1 71 ? -5.567 -7.330 -25.018 1.00 88.19 71 ALA A O 1
ATOM 541 N N . LEU A 1 72 ? -6.076 -5.851 -23.415 1.00 89.38 72 LEU A N 1
ATOM 542 C CA . LEU A 1 72 ? -7.473 -5.691 -23.824 1.00 89.38 72 LEU A CA 1
ATOM 543 C C . LEU A 1 72 ? -7.582 -5.042 -25.210 1.00 89.38 72 LEU A C 1
ATOM 545 O O . LEU A 1 72 ? -8.335 -5.529 -26.044 1.00 89.38 72 LEU A O 1
ATOM 549 N N . MET A 1 73 ? -6.832 -3.968 -25.466 1.00 89.06 73 MET A N 1
ATOM 550 C CA . MET A 1 73 ? -6.851 -3.278 -26.758 1.00 89.06 73 MET A CA 1
ATOM 551 C C . MET A 1 73 ? -6.278 -4.147 -27.886 1.00 89.06 73 MET A C 1
ATOM 553 O O . MET A 1 73 ? -6.791 -4.103 -28.998 1.00 89.06 73 MET A O 1
ATOM 557 N N . GLU A 1 74 ? -5.259 -4.967 -27.617 1.00 90.50 74 GLU A N 1
ATOM 558 C CA . GLU A 1 74 ? -4.737 -5.942 -28.586 1.00 90.50 74 GLU A CA 1
ATOM 559 C C . GLU A 1 74 ? -5.752 -7.042 -28.908 1.00 90.50 74 GLU A C 1
ATOM 561 O O . GLU A 1 74 ? -5.931 -7.368 -30.079 1.00 90.50 74 GLU A O 1
ATOM 566 N N . LYS A 1 75 ? -6.466 -7.556 -27.899 1.00 89.75 75 LYS A N 1
ATOM 567 C CA . LYS A 1 75 ? -7.561 -8.514 -28.107 1.00 89.75 75 LYS A CA 1
ATOM 568 C C . LYS A 1 75 ? -8.704 -7.902 -28.904 1.00 89.75 75 LYS A C 1
ATOM 570 O O . LYS A 1 75 ? -9.108 -8.466 -29.907 1.00 89.75 75 LYS A O 1
ATOM 575 N N . LEU A 1 76 ? -9.157 -6.703 -28.534 1.00 91.19 76 LEU A N 1
ATOM 576 C CA . LEU A 1 76 ? -10.202 -5.990 -29.277 1.00 91.19 76 LEU A CA 1
ATOM 577 C C . LEU A 1 76 ? -9.799 -5.731 -30.729 1.00 91.19 76 LEU A C 1
ATOM 579 O O . LEU A 1 76 ? -10.635 -5.814 -31.615 1.00 91.19 76 LEU A O 1
ATOM 583 N N . LYS A 1 77 ? -8.518 -5.471 -31.001 1.00 90.50 77 LYS A N 1
ATOM 584 C CA . LYS A 1 77 ? -8.026 -5.310 -32.373 1.00 90.50 77 LYS A CA 1
ATOM 585 C C . LYS A 1 77 ? -8.125 -6.601 -33.201 1.00 90.50 77 LYS A C 1
ATOM 587 O O . LYS A 1 77 ? -8.266 -6.515 -34.418 1.00 90.50 77 LYS A O 1
ATOM 592 N N . GLN A 1 78 ? -8.018 -7.766 -32.562 1.00 90.56 78 GLN A N 1
ATOM 593 C CA . GLN A 1 78 ? -8.111 -9.080 -33.208 1.00 90.56 78 GLN A CA 1
ATOM 594 C C . GLN A 1 78 ? -9.562 -9.569 -33.321 1.00 90.56 78 GLN A C 1
ATOM 596 O O . GLN A 1 78 ? -9.944 -10.071 -34.375 1.00 90.56 78 GLN A O 1
ATOM 601 N N . ASP A 1 79 ? -10.353 -9.384 -32.264 1.00 90.94 79 ASP A N 1
ATOM 602 C CA . ASP A 1 79 ? -11.703 -9.936 -32.136 1.00 90.94 79 ASP A CA 1
ATOM 603 C C . ASP A 1 79 ? -12.778 -8.993 -32.710 1.00 90.94 79 ASP A C 1
ATOM 605 O O . ASP A 1 79 ? -13.657 -9.442 -33.440 1.00 90.94 79 ASP A O 1
ATOM 609 N N . ASP A 1 80 ? -12.685 -7.682 -32.438 1.00 90.62 80 ASP A N 1
ATOM 610 C CA . ASP A 1 80 ? -13.698 -6.674 -32.787 1.00 90.62 80 ASP A CA 1
ATOM 611 C C . ASP A 1 80 ? -13.063 -5.322 -33.194 1.00 90.62 80 ASP A C 1
ATOM 613 O O . ASP A 1 80 ? -13.077 -4.343 -32.430 1.00 90.62 80 ASP A O 1
ATOM 617 N N . PRO A 1 81 ? -12.542 -5.199 -34.432 1.00 91.12 81 PRO A N 1
ATOM 618 C CA . PRO A 1 81 ? -11.805 -4.007 -34.863 1.00 91.12 81 PRO A CA 1
ATOM 619 C C . PRO A 1 81 ? -12.646 -2.719 -34.823 1.00 91.12 81 PRO A C 1
ATOM 621 O O . PRO A 1 81 ? -12.117 -1.637 -34.584 1.00 91.12 81 PRO A O 1
ATOM 624 N N . LYS A 1 82 ? -13.973 -2.822 -34.979 1.00 91.69 82 LYS A N 1
ATOM 625 C CA . LYS A 1 82 ? -14.892 -1.673 -34.886 1.00 91.69 82 LYS A CA 1
ATOM 626 C C . LYS A 1 82 ? -14.975 -1.096 -33.472 1.00 91.69 82 LYS A C 1
ATOM 628 O O . LYS A 1 82 ? -15.054 0.119 -33.301 1.00 91.69 82 LYS A O 1
ATOM 633 N N . GLU A 1 83 ? -14.960 -1.956 -32.457 1.00 88.00 83 GLU A N 1
ATOM 634 C CA . GLU A 1 83 ? -14.999 -1.522 -31.059 1.00 88.00 83 GLU A CA 1
ATOM 635 C C . GLU A 1 83 ? -13.650 -0.921 -30.643 1.00 88.00 83 GLU A C 1
ATOM 637 O O . GLU A 1 83 ? -13.608 0.070 -29.911 1.00 88.00 83 GLU A O 1
ATOM 642 N N . TYR A 1 84 ? -12.550 -1.454 -31.185 1.00 91.69 84 TYR A N 1
ATOM 643 C CA . TYR A 1 84 ? -11.222 -0.861 -31.049 1.00 91.69 84 TYR A CA 1
ATOM 644 C C . TYR A 1 84 ? -11.178 0.575 -31.593 1.00 91.69 84 TYR A C 1
ATOM 646 O O . TYR A 1 84 ? -10.774 1.483 -30.866 1.00 91.69 84 TYR A O 1
ATOM 654 N N . GLU A 1 85 ? -11.642 0.805 -32.825 1.00 91.00 85 GLU A N 1
ATOM 655 C CA . GLU A 1 85 ? -11.671 2.142 -33.437 1.00 91.00 85 GLU A CA 1
ATOM 656 C C . GLU A 1 85 ? -12.554 3.119 -32.646 1.00 91.00 85 GLU A C 1
ATOM 658 O O . GLU A 1 85 ? -12.164 4.271 -32.425 1.00 91.00 85 GLU A O 1
ATOM 663 N N . ARG A 1 86 ? -13.710 2.658 -32.141 1.00 93.69 86 ARG A N 1
ATOM 664 C CA . ARG A 1 86 ? -14.585 3.464 -31.273 1.00 93.69 86 ARG A CA 1
ATOM 665 C C . ARG A 1 86 ? -13.864 3.894 -29.998 1.00 93.69 86 ARG A C 1
ATOM 667 O O . ARG A 1 86 ? -13.897 5.072 -29.641 1.00 93.69 86 ARG A O 1
ATOM 674 N N . LEU A 1 87 ? -13.221 2.954 -29.306 1.00 90.75 87 LEU A N 1
ATOM 675 C CA . LEU A 1 87 ? -12.499 3.227 -28.063 1.00 90.75 87 LEU A CA 1
ATOM 676 C C . LEU A 1 87 ? -11.255 4.083 -28.302 1.00 90.75 87 LEU A C 1
ATOM 678 O O . LEU A 1 87 ? -10.933 4.930 -27.468 1.00 90.75 87 LEU A O 1
ATOM 682 N N . GLU A 1 88 ? -10.573 3.920 -29.434 1.00 88.75 88 GLU A N 1
ATOM 683 C CA . GLU A 1 88 ? -9.438 4.760 -29.803 1.00 88.75 88 GLU A CA 1
ATOM 684 C C . GLU A 1 88 ? -9.880 6.203 -30.081 1.00 88.75 88 GLU A C 1
ATOM 686 O O . GLU A 1 88 ? -9.269 7.138 -29.552 1.00 88.75 88 GLU A O 1
ATOM 691 N N . ALA A 1 89 ? -10.974 6.403 -30.820 1.00 92.12 89 ALA A N 1
ATOM 692 C CA . ALA A 1 89 ? -11.566 7.723 -31.024 1.00 92.12 89 ALA A CA 1
ATOM 693 C C . ALA A 1 89 ? -11.991 8.353 -29.686 1.00 92.12 89 ALA A C 1
ATOM 695 O O . ALA A 1 89 ? -11.640 9.501 -29.404 1.00 92.12 89 ALA A O 1
ATOM 696 N N . LEU A 1 90 ? -12.638 7.570 -28.814 1.00 90.69 90 LEU A N 1
ATOM 697 C CA . LEU A 1 90 ? -13.045 7.998 -27.473 1.00 90.69 90 LEU A CA 1
ATOM 698 C C . LEU A 1 90 ? -11.844 8.348 -26.581 1.00 90.69 90 LEU A C 1
ATOM 700 O O . LEU A 1 90 ? -11.922 9.266 -25.770 1.00 90.69 90 LEU A O 1
ATOM 704 N N . SER A 1 91 ? -10.707 7.662 -26.738 1.00 86.75 91 SER A N 1
ATOM 705 C CA . SER A 1 91 ? -9.476 7.975 -25.999 1.00 86.75 91 SER A CA 1
ATOM 706 C C . SER A 1 91 ? -8.908 9.359 -26.340 1.00 86.75 91 SER A C 1
ATOM 708 O O . SER A 1 91 ? -8.275 9.993 -25.486 1.00 86.75 91 SER A O 1
ATOM 710 N N . ARG A 1 92 ? -9.139 9.818 -27.580 1.00 88.31 92 ARG A N 1
ATOM 711 C CA . ARG A 1 92 ? -8.655 11.095 -28.118 1.00 88.31 92 ARG A CA 1
ATOM 712 C C . ARG A 1 92 ? -9.601 12.251 -27.788 1.00 88.31 92 ARG A C 1
ATOM 714 O O . ARG A 1 92 ? -9.108 13.347 -27.544 1.00 88.31 92 ARG A O 1
ATOM 721 N N . SER A 1 93 ? -10.913 12.008 -27.748 1.00 90.12 93 SER A N 1
ATOM 722 C CA . SER A 1 93 ? -11.921 13.010 -27.376 1.00 90.12 93 SER A CA 1
ATOM 723 C C . SER A 1 93 ? -12.154 13.081 -25.860 1.00 90.12 93 SER A C 1
ATOM 725 O O . SER A 1 93 ? -11.792 14.071 -25.229 1.00 90.12 93 SER A O 1
ATOM 727 N N . ASP A 1 94 ? -12.689 12.012 -25.259 1.00 88.25 94 ASP A N 1
ATOM 728 C CA . ASP A 1 94 ? -13.184 11.971 -23.880 1.00 88.25 94 ASP A CA 1
ATOM 729 C C . ASP A 1 94 ? -12.484 10.907 -23.040 1.00 88.25 94 ASP A C 1
ATOM 731 O O . ASP A 1 94 ? -12.952 9.784 -22.816 1.00 88.25 94 AS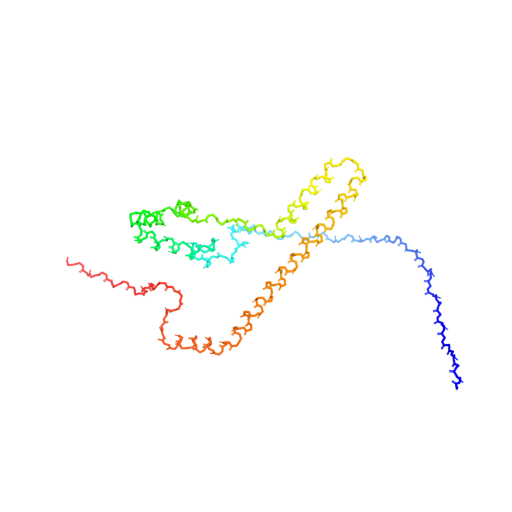P A O 1
ATOM 735 N N . ARG A 1 95 ? -11.368 11.323 -22.445 1.00 79.19 95 ARG A N 1
ATOM 736 C CA . ARG A 1 95 ? -10.527 10.448 -21.625 1.00 79.19 95 ARG A CA 1
ATOM 737 C C . ARG A 1 95 ? -11.284 9.780 -20.467 1.00 79.19 95 ARG A C 1
ATOM 739 O O . ARG A 1 95 ? -11.002 8.630 -20.140 1.00 79.19 95 ARG A O 1
ATOM 746 N N . MET A 1 96 ? -12.239 10.464 -19.834 1.00 82.12 96 MET A N 1
ATOM 747 C CA . MET A 1 96 ? -13.014 9.896 -18.718 1.00 82.12 96 MET A CA 1
ATOM 748 C C . MET A 1 96 ? -14.054 8.870 -19.176 1.00 82.12 96 MET A C 1
ATOM 750 O O . MET A 1 96 ? -14.227 7.846 -18.510 1.00 82.12 96 MET A O 1
ATOM 754 N N . ALA A 1 97 ? -14.717 9.115 -20.308 1.00 87.62 97 ALA A N 1
ATOM 755 C CA . ALA A 1 97 ? -15.646 8.159 -20.901 1.00 87.62 97 ALA A CA 1
ATOM 756 C C . ALA A 1 97 ? -14.899 6.898 -21.353 1.00 87.62 97 ALA A C 1
ATOM 758 O O . ALA A 1 97 ? -15.308 5.794 -20.998 1.00 87.62 97 ALA A O 1
ATOM 759 N N . TYR A 1 98 ? -13.735 7.067 -21.989 1.00 89.12 98 TYR A N 1
ATOM 760 C CA . TYR A 1 98 ? -12.830 5.973 -22.341 1.00 89.12 98 TYR A CA 1
ATOM 761 C C . TYR A 1 98 ? -12.511 5.077 -21.139 1.00 89.12 98 TYR A C 1
ATOM 763 O O . TYR A 1 98 ? -12.734 3.869 -21.185 1.00 89.12 98 TYR A O 1
ATOM 771 N N . TYR A 1 99 ? -12.076 5.652 -20.012 1.00 84.06 99 TYR A N 1
ATOM 772 C CA . TYR A 1 99 ? -11.778 4.853 -18.819 1.00 84.06 99 TYR A CA 1
ATOM 773 C C . TYR A 1 99 ? -13.004 4.162 -18.217 1.00 84.06 99 TYR A C 1
ATOM 775 O O . TYR A 1 99 ? -12.872 3.077 -17.648 1.00 84.06 99 TYR A O 1
ATOM 783 N N . LYS A 1 100 ? -14.191 4.763 -18.337 1.00 87.38 100 LYS A N 1
ATOM 784 C CA . LYS A 1 100 ? -15.442 4.152 -17.879 1.00 87.38 100 LYS A CA 1
ATOM 785 C C . LYS A 1 100 ? -15.808 2.933 -18.725 1.00 87.38 100 LYS A C 1
ATOM 787 O O . LYS A 1 100 ? -16.247 1.937 -18.161 1.00 87.38 100 LYS A O 1
ATOM 792 N N . GLU A 1 101 ? -15.619 2.992 -20.040 1.00 89.25 101 GLU A N 1
ATOM 793 C CA . GLU A 1 101 ? -15.896 1.867 -20.943 1.00 89.25 101 GLU A CA 1
ATOM 794 C C . GLU A 1 101 ? -14.854 0.756 -20.821 1.00 89.25 101 GLU A C 1
ATOM 796 O O . GLU A 1 101 ? -15.214 -0.394 -20.576 1.00 89.25 101 GLU A O 1
ATOM 801 N N . ILE A 1 102 ? -13.568 1.112 -20.835 1.00 88.50 102 ILE A N 1
ATOM 802 C CA . ILE A 1 102 ? -12.453 0.195 -20.551 1.00 88.50 102 ILE A CA 1
ATOM 803 C C . ILE A 1 102 ? -12.663 -0.508 -19.202 1.00 88.50 102 ILE A C 1
ATOM 805 O O . ILE A 1 102 ? -12.428 -1.706 -19.062 1.00 88.50 102 ILE A O 1
ATOM 809 N N . GLY A 1 103 ? -13.142 0.224 -18.193 1.00 84.69 103 GLY A N 1
ATOM 810 C CA . GLY A 1 103 ? -13.425 -0.318 -16.868 1.00 84.69 103 GLY A CA 1
ATOM 811 C C . GLY A 1 103 ? -14.543 -1.363 -16.826 1.00 84.69 103 GLY A C 1
ATOM 812 O O . GLY A 1 103 ? -14.521 -2.185 -15.914 1.00 84.69 103 GLY A O 1
ATOM 813 N N . LYS A 1 104 ? -15.486 -1.349 -17.779 1.00 88.12 104 LYS A N 1
ATOM 814 C CA . LYS A 1 104 ? -16.547 -2.366 -17.905 1.00 88.12 104 LYS A CA 1
ATOM 815 C C . LYS A 1 104 ? -16.048 -3.643 -18.579 1.00 88.12 104 LYS A C 1
ATOM 817 O O . LYS A 1 104 ? -16.529 -4.719 -18.250 1.00 88.12 104 LYS A O 1
ATOM 822 N N . LEU A 1 105 ? -15.120 -3.503 -19.527 1.00 87.38 105 LEU A N 1
ATOM 823 C CA . LEU A 1 105 ? -14.563 -4.613 -20.306 1.00 87.38 105 LEU A CA 1
ATOM 824 C C . LEU A 1 105 ? -13.461 -5.364 -19.552 1.00 87.38 105 LEU A C 1
ATOM 826 O O . LEU A 1 105 ? -13.252 -6.556 -19.763 1.00 87.38 105 LEU A O 1
ATOM 830 N N . LEU A 1 106 ? -12.748 -4.675 -18.661 1.00 85.25 106 LEU A N 1
ATOM 831 C CA . LEU A 1 106 ? -11.751 -5.313 -17.812 1.00 85.25 106 LEU A CA 1
ATOM 832 C C . LEU A 1 106 ? -12.411 -6.171 -16.725 1.00 85.25 106 LEU A C 1
ATOM 834 O O . LEU A 1 106 ? -13.405 -5.747 -16.128 1.00 85.25 106 LEU A O 1
ATOM 838 N N . PRO A 1 107 ? -11.821 -7.333 -16.383 1.00 79.31 107 PRO A N 1
ATOM 839 C CA . PRO A 1 107 ? -12.315 -8.140 -15.281 1.00 79.31 107 PRO A CA 1
ATOM 840 C C . PRO A 1 107 ? -12.314 -7.316 -13.990 1.00 79.31 107 PRO A C 1
ATOM 842 O O . PRO A 1 107 ? -11.338 -6.631 -13.657 1.00 79.31 107 PRO A O 1
ATOM 845 N N . HIS A 1 108 ? -13.422 -7.382 -13.247 1.00 74.31 108 HIS A N 1
ATOM 846 C CA . HIS A 1 108 ? -13.504 -6.756 -11.936 1.00 74.31 108 HIS A CA 1
ATOM 847 C C . HIS A 1 108 ? -12.468 -7.413 -11.026 1.00 74.31 108 HIS A C 1
ATOM 849 O O . HIS A 1 108 ? -12.606 -8.574 -10.642 1.00 74.31 108 HIS A O 1
ATOM 855 N N . ARG A 1 109 ? -11.408 -6.679 -10.675 1.00 65.44 109 ARG A N 1
ATOM 856 C CA . ARG A 1 109 ? -10.504 -7.143 -9.627 1.00 65.44 109 ARG A CA 1
ATOM 857 C C . ARG A 1 109 ? -11.284 -7.096 -8.319 1.00 65.44 109 ARG A C 1
ATOM 859 O O . ARG A 1 109 ? -11.715 -6.000 -7.950 1.00 65.44 109 ARG A O 1
ATOM 866 N N . PRO A 1 110 ? -11.438 -8.222 -7.597 1.00 61.53 110 PRO A N 1
ATOM 867 C CA . PRO A 1 110 ? -11.924 -8.135 -6.237 1.00 61.53 110 PRO A CA 1
ATOM 868 C C . PRO A 1 110 ? -10.979 -7.191 -5.504 1.00 61.53 110 PRO A C 1
ATOM 870 O O . PRO A 1 110 ? -9.754 -7.348 -5.555 1.00 61.53 110 PRO A O 1
ATOM 873 N N . MET A 1 111 ? -11.548 -6.164 -4.879 1.00 57.94 111 MET A N 1
ATOM 874 C CA . MET A 1 111 ? -10.798 -5.279 -4.006 1.00 57.94 111 MET A CA 1
ATOM 875 C C . MET A 1 111 ? -10.122 -6.184 -2.977 1.00 57.94 111 MET A C 1
ATOM 877 O O . MET A 1 111 ? -10.809 -6.835 -2.188 1.00 57.94 111 MET A O 1
ATOM 881 N N . ARG A 1 112 ? -8.791 -6.337 -3.064 1.00 57.50 112 ARG A N 1
ATOM 882 C CA . ARG A 1 112 ? -8.052 -7.209 -2.148 1.00 57.50 112 ARG A CA 1
ATOM 883 C C . ARG A 1 112 ? -8.323 -6.675 -0.751 1.00 57.50 112 ARG A C 1
ATOM 885 O O . ARG A 1 112 ? -7.813 -5.616 -0.395 1.00 57.50 112 ARG A O 1
ATOM 892 N N . LYS A 1 113 ? -9.151 -7.385 0.018 1.00 64.19 113 LYS A N 1
ATOM 893 C CA . LYS A 1 113 ? -9.341 -7.103 1.436 1.00 64.19 113 LYS A CA 1
ATOM 894 C C . LYS A 1 113 ? -8.006 -7.418 2.093 1.00 64.19 113 LYS A C 1
ATOM 896 O O . LYS A 1 113 ? -7.685 -8.581 2.325 1.00 64.19 113 LYS A O 1
ATOM 901 N N . SER A 1 114 ? -7.177 -6.396 2.279 1.00 79.56 114 SER A N 1
ATOM 902 C CA . SER A 1 114 ? -5.957 -6.543 3.058 1.00 79.56 114 SER A CA 1
ATOM 903 C C . SER A 1 114 ? -6.355 -6.940 4.477 1.00 79.56 114 SER A C 1
ATOM 905 O O . SER A 1 114 ? -7.402 -6.517 4.976 1.00 79.56 114 SER A O 1
ATOM 907 N N . LYS A 1 115 ? -5.528 -7.757 5.135 1.00 85.38 115 LYS A N 1
ATOM 908 C CA . LYS A 1 115 ? -5.716 -8.076 6.559 1.00 85.38 115 LYS A CA 1
ATOM 909 C C . LYS A 1 115 ? -5.851 -6.792 7.382 1.00 85.38 115 LYS A C 1
ATOM 911 O O . LYS A 1 115 ? -6.770 -6.681 8.186 1.00 85.38 115 LYS A O 1
ATOM 916 N N . LEU A 1 116 ? -5.022 -5.797 7.058 1.00 84.31 116 LEU A N 1
ATOM 917 C CA . LEU A 1 116 ? -5.093 -4.444 7.602 1.00 84.31 116 LEU A CA 1
ATOM 918 C C . LEU A 1 116 ? -6.484 -3.812 7.426 1.00 84.31 116 LEU A C 1
ATOM 920 O O . LEU A 1 116 ? -7.060 -3.348 8.397 1.00 84.31 116 LEU A O 1
ATOM 924 N N . GLY A 1 117 ? -7.071 -3.862 6.225 1.00 84.50 117 GLY A N 1
ATOM 925 C CA . GLY A 1 117 ? -8.402 -3.299 5.978 1.00 84.50 117 GLY A CA 1
ATOM 926 C C . GLY A 1 117 ? -9.515 -3.988 6.775 1.00 84.50 117 GLY A C 1
ATOM 927 O O . GLY A 1 117 ? -10.470 -3.337 7.189 1.00 84.50 117 GLY A O 1
ATOM 928 N N . ILE A 1 118 ? -9.389 -5.293 7.039 1.00 89.94 118 ILE A N 1
ATOM 929 C CA . ILE A 1 118 ? -10.328 -6.025 7.904 1.00 89.94 118 ILE A CA 1
ATOM 930 C C . ILE A 1 118 ? -10.164 -5.583 9.365 1.00 89.94 118 ILE A C 1
ATOM 932 O O . ILE A 1 118 ? -11.163 -5.360 10.046 1.00 89.94 118 ILE A O 1
ATOM 936 N N . LEU A 1 119 ? -8.926 -5.438 9.845 1.00 89.75 119 LEU A N 1
ATOM 937 C CA . LEU A 1 119 ? -8.633 -4.983 11.208 1.00 89.75 119 LEU A CA 1
ATOM 938 C C . LEU A 1 119 ? -9.076 -3.533 11.435 1.00 89.75 119 LEU A C 1
ATOM 940 O O . LEU A 1 119 ? -9.731 -3.246 12.431 1.00 89.75 119 LEU A O 1
ATOM 944 N N . GLU A 1 120 ? -8.815 -2.633 10.487 1.00 89.75 120 GLU A N 1
ATOM 945 C CA . GLU A 1 120 ? -9.280 -1.244 10.550 1.00 89.75 120 GLU A CA 1
ATOM 946 C C . GLU A 1 120 ? -10.806 -1.154 10.609 1.00 89.75 120 GLU A C 1
ATOM 948 O O . GLU A 1 120 ? -11.348 -0.359 11.380 1.00 89.75 120 GLU A O 1
ATOM 953 N N . GLN A 1 121 ? -11.507 -1.982 9.827 1.00 90.56 121 GLN A N 1
ATOM 954 C CA . GLN A 1 121 ? -12.963 -2.043 9.878 1.00 90.56 121 GLN A CA 1
ATOM 955 C C . GLN A 1 121 ? -13.446 -2.510 11.258 1.00 90.56 121 GLN A C 1
ATOM 957 O O . GLN A 1 121 ? -14.289 -1.845 11.854 1.00 90.56 121 GLN A O 1
ATOM 962 N N . LYS A 1 122 ? -12.846 -3.571 11.816 1.00 92.81 122 LYS A N 1
ATOM 963 C CA . LYS A 1 122 ? -13.156 -4.037 13.179 1.00 92.81 122 LYS A CA 1
ATOM 964 C C . LYS A 1 122 ? -12.927 -2.948 14.228 1.00 92.81 122 LYS A C 1
ATOM 966 O O . LYS A 1 122 ? -13.784 -2.743 15.079 1.00 92.81 122 LYS A O 1
ATOM 971 N N . CYS A 1 123 ? -11.819 -2.209 14.152 1.00 92.56 123 CYS A N 1
ATOM 972 C CA . CYS A 1 123 ? -11.544 -1.095 15.063 1.00 92.56 123 CYS A CA 1
ATOM 973 C C . CYS A 1 123 ? -12.604 0.012 14.959 1.00 92.56 123 CYS A C 1
ATOM 975 O O . CYS A 1 123 ? -13.013 0.575 15.976 1.00 92.56 123 CYS A O 1
ATOM 977 N N . ARG A 1 124 ? -13.081 0.324 13.746 1.00 93.00 124 ARG A N 1
ATOM 978 C CA . ARG A 1 124 ? -14.165 1.300 13.543 1.00 93.00 124 ARG A CA 1
ATOM 979 C C . ARG A 1 124 ? -15.484 0.815 14.136 1.00 93.00 124 ARG A C 1
ATOM 981 O O . ARG A 1 124 ? -16.163 1.606 14.792 1.00 93.00 124 ARG A O 1
ATOM 988 N N . ASP A 1 125 ? -15.816 -0.455 13.931 1.00 94.19 125 ASP A N 1
ATOM 989 C CA . ASP A 1 125 ? -17.055 -1.060 14.419 1.00 94.19 125 ASP A CA 1
ATOM 990 C C . ASP A 1 125 ? -17.058 -1.142 15.957 1.00 94.19 125 ASP A C 1
ATOM 992 O O . ASP A 1 125 ? -18.000 -0.667 16.591 1.00 94.19 125 ASP A O 1
ATOM 996 N N . LEU A 1 126 ? -15.964 -1.609 16.571 1.00 93.69 126 LEU A N 1
ATOM 997 C CA . LEU A 1 126 ? -15.778 -1.611 18.031 1.00 93.69 126 LEU A CA 1
ATOM 998 C C . LEU A 1 126 ? -15.798 -0.192 18.612 1.00 93.69 126 LEU A C 1
ATOM 1000 O O . LEU A 1 126 ? -16.424 0.061 19.640 1.00 93.69 126 LEU A O 1
ATOM 1004 N N . GLY A 1 127 ? -15.166 0.772 17.935 1.00 92.75 127 GLY A N 1
ATOM 1005 C CA . GLY A 1 127 ? -15.199 2.176 18.344 1.00 92.75 127 GLY A CA 1
ATOM 1006 C C . GLY A 1 127 ? -16.603 2.785 18.281 1.00 92.75 127 GLY A C 1
ATOM 1007 O O . GLY A 1 127 ? -16.930 3.660 19.082 1.00 92.75 127 GLY A O 1
ATOM 1008 N N . LYS A 1 128 ? -17.451 2.325 17.353 1.00 95.06 128 LYS A N 1
ATOM 1009 C CA . LYS A 1 128 ? -18.867 2.705 17.299 1.00 95.06 128 LYS A CA 1
ATOM 1010 C C . LYS A 1 128 ? -19.637 2.103 18.475 1.00 95.06 128 LYS A C 1
ATOM 1012 O O . LYS A 1 128 ? -20.287 2.854 19.194 1.00 95.06 128 LYS A O 1
ATOM 1017 N N . GLN A 1 129 ? -19.473 0.805 18.723 1.00 93.50 129 GLN A N 1
ATOM 1018 C CA . GLN A 1 129 ? -20.107 0.111 19.849 1.00 93.50 129 GLN A CA 1
ATOM 1019 C C . GLN A 1 129 ? -19.719 0.731 21.198 1.00 93.50 129 GLN A C 1
ATOM 1021 O O . GLN A 1 129 ? -20.579 0.950 22.041 1.00 93.50 129 GLN A O 1
ATOM 1026 N N . TYR A 1 130 ? -18.451 1.114 21.384 1.00 93.50 130 TYR A N 1
ATOM 1027 C CA . TYR A 1 130 ? -17.989 1.773 22.610 1.00 93.50 130 TYR A CA 1
ATOM 1028 C C . TYR A 1 130 ? -18.676 3.125 22.863 1.00 93.50 130 TYR A C 1
ATOM 1030 O O . TYR A 1 130 ? -18.944 3.480 24.011 1.00 93.50 130 TYR A O 1
ATOM 1038 N N . ARG A 1 131 ? -18.964 3.893 21.801 1.00 92.25 131 ARG A N 1
ATOM 1039 C CA . ARG A 1 131 ? -19.678 5.177 21.911 1.00 92.25 131 ARG A CA 1
ATOM 1040 C C . ARG A 1 131 ? -21.162 5.001 22.225 1.00 92.25 131 ARG A C 1
ATOM 1042 O O . ARG A 1 131 ? -21.731 5.858 22.889 1.00 92.25 131 ARG A O 1
ATOM 1049 N N . GLU A 1 132 ? -21.768 3.929 21.725 1.00 94.75 132 GLU A N 1
ATOM 1050 C CA . GLU A 1 132 ? -23.194 3.626 21.902 1.00 94.75 132 GLU A CA 1
ATOM 1051 C C . GLU A 1 132 ? -23.481 2.888 23.219 1.00 94.75 132 GLU A C 1
ATOM 1053 O O . GLU A 1 132 ? -24.596 2.961 23.731 1.00 94.75 132 GLU A O 1
ATOM 1058 N N . ALA A 1 133 ? -22.480 2.221 23.803 1.00 92.12 133 ALA A N 1
ATOM 1059 C CA . ALA A 1 133 ? -22.607 1.556 25.091 1.00 92.12 133 ALA A CA 1
ATOM 1060 C C . ALA A 1 133 ? -22.931 2.564 26.208 1.00 92.12 133 ALA A C 1
ATOM 1062 O O . ALA A 1 133 ? -22.302 3.619 26.332 1.00 92.12 133 ALA A O 1
ATOM 1063 N N . VAL A 1 134 ? -23.895 2.222 27.063 1.00 88.81 134 VAL A N 1
ATOM 1064 C CA . VAL A 1 134 ? -24.277 3.036 28.231 1.00 88.81 134 VAL A CA 1
ATOM 1065 C C . VAL A 1 134 ? -23.617 2.495 29.505 1.00 88.81 134 VAL A C 1
ATOM 1067 O O . VAL A 1 134 ? -23.224 3.284 30.362 1.00 88.81 134 VAL A O 1
ATOM 1070 N N . GLY A 1 135 ? -23.398 1.176 29.594 1.00 93.25 135 GLY A N 1
ATOM 1071 C CA . GLY A 1 135 ? -22.792 0.515 30.752 1.00 93.25 135 GLY A CA 1
ATOM 1072 C C . GLY A 1 135 ? -21.268 0.661 30.834 1.00 93.25 135 GLY A C 1
ATOM 1073 O O . GLY A 1 135 ? -20.556 0.505 29.841 1.00 93.25 135 GLY A O 1
ATOM 1074 N N . GLU A 1 136 ? -20.745 0.923 32.034 1.00 89.81 136 GLU A N 1
ATOM 1075 C CA . GLU A 1 136 ? -19.297 1.051 32.271 1.00 89.81 136 GLU A CA 1
ATOM 1076 C C . GLU A 1 136 ? -18.542 -0.277 32.107 1.00 89.81 136 GLU A C 1
ATOM 1078 O O . GLU A 1 136 ? -17.430 -0.291 31.578 1.00 89.81 136 GLU A O 1
ATOM 1083 N N . GLU A 1 137 ? -19.151 -1.404 32.478 1.00 90.56 137 GLU A N 1
ATOM 1084 C CA . GLU A 1 137 ? -18.539 -2.730 32.319 1.00 90.56 137 GLU A CA 1
ATOM 1085 C C . GLU A 1 137 ? -18.404 -3.136 30.845 1.00 90.56 137 GLU A C 1
ATOM 1087 O O . GLU A 1 137 ? -17.381 -3.684 30.428 1.00 90.56 137 GLU A O 1
ATOM 1092 N N . GLU A 1 138 ? -19.415 -2.829 30.029 1.00 89.50 138 GLU A N 1
ATOM 1093 C CA . GLU A 1 138 ? -19.385 -3.060 28.581 1.00 89.50 138 GLU A CA 1
ATOM 1094 C C . GLU A 1 138 ? -18.350 -2.158 27.909 1.00 89.50 138 GLU A C 1
ATOM 1096 O O . GLU A 1 138 ? -17.573 -2.621 27.074 1.00 89.50 138 GLU A O 1
ATOM 1101 N N . LYS A 1 139 ? -18.251 -0.895 28.343 1.00 91.94 139 LYS A N 1
ATOM 1102 C CA . LYS A 1 139 ? -17.183 0.012 27.909 1.00 91.94 139 LYS A CA 1
ATOM 1103 C C . LYS A 1 139 ? -15.804 -0.526 28.263 1.00 91.94 139 LYS A C 1
ATOM 1105 O O . LYS A 1 139 ? -14.909 -0.463 27.425 1.00 91.94 139 LYS A O 1
ATOM 1110 N N . ALA A 1 140 ? -15.608 -1.074 29.460 1.00 93.81 140 ALA A N 1
ATOM 1111 C CA . ALA A 1 140 ? -14.321 -1.639 29.856 1.00 93.81 140 ALA A CA 1
ATOM 1112 C C . ALA A 1 140 ? -13.920 -2.835 28.972 1.00 93.81 140 ALA A C 1
ATOM 1114 O O . ALA A 1 140 ? -12.781 -2.883 28.498 1.00 93.81 140 ALA A O 1
ATOM 1115 N N . LYS A 1 141 ? -14.858 -3.749 28.680 1.00 94.50 141 LYS A N 1
ATOM 1116 C CA . LYS A 1 141 ? -14.633 -4.889 27.770 1.00 94.50 141 LYS A CA 1
ATOM 1117 C C . LYS A 1 141 ? -14.332 -4.426 26.344 1.00 94.50 141 LYS A C 1
ATOM 1119 O O . LYS A 1 141 ? -13.299 -4.795 25.790 1.00 94.50 141 LYS A O 1
ATOM 1124 N N . LEU A 1 142 ? -15.160 -3.536 25.794 1.00 93.19 142 LEU A N 1
ATOM 1125 C CA . LEU A 1 142 ? -14.969 -2.974 24.454 1.00 93.19 142 LEU A CA 1
ATOM 1126 C C . LEU A 1 142 ? -13.658 -2.192 24.338 1.00 93.19 142 LEU A C 1
ATOM 1128 O O . LEU A 1 142 ? -12.998 -2.247 23.305 1.00 93.19 142 LEU A O 1
ATOM 1132 N N . LYS A 1 143 ? -13.235 -1.492 25.397 1.00 94.69 143 LYS A N 1
ATOM 1133 C CA . LYS A 1 143 ? -11.936 -0.813 25.437 1.00 94.69 143 LYS A CA 1
ATOM 1134 C C . LYS A 1 143 ? -10.787 -1.815 25.384 1.00 94.69 143 LYS A C 1
ATOM 1136 O O . LYS A 1 143 ? -9.842 -1.586 24.635 1.00 94.69 143 LYS A O 1
ATOM 1141 N N . ALA A 1 144 ? -10.860 -2.912 26.138 1.00 95.12 144 ALA A N 1
ATOM 1142 C CA . ALA A 1 144 ? -9.844 -3.960 26.098 1.00 95.12 144 ALA A CA 1
ATOM 1143 C C . ALA A 1 144 ? -9.759 -4.598 24.700 1.00 95.12 144 ALA A C 1
ATOM 1145 O O . ALA A 1 144 ? -8.676 -4.654 24.116 1.00 95.12 144 ALA A O 1
ATOM 1146 N N . GLU A 1 145 ? -10.896 -4.976 24.112 1.00 93.81 145 GLU A N 1
ATOM 1147 C CA . GLU A 1 145 ? -10.961 -5.527 22.752 1.00 93.81 145 GLU A CA 1
ATOM 1148 C C . GLU A 1 145 ? -10.438 -4.543 21.700 1.00 93.81 145 GLU A C 1
ATOM 1150 O O . GLU A 1 145 ? -9.631 -4.918 20.849 1.00 93.81 145 GLU A O 1
ATOM 1155 N N . LEU A 1 146 ? -10.813 -3.263 21.799 1.00 94.88 146 LEU A N 1
ATOM 1156 C CA . LEU A 1 146 ? -10.315 -2.216 20.913 1.00 94.88 146 LEU A CA 1
ATOM 1157 C C . LEU A 1 146 ? -8.800 -2.044 21.049 1.00 94.88 146 LEU A C 1
ATOM 1159 O O . LEU A 1 146 ? -8.113 -1.921 20.040 1.00 94.88 146 LEU A O 1
ATOM 1163 N N . THR A 1 147 ? -8.252 -2.066 22.268 1.00 94.50 147 THR A N 1
ATOM 1164 C CA . THR A 1 147 ? -6.797 -1.964 22.455 1.00 94.50 147 THR A CA 1
ATOM 1165 C C . THR A 1 147 ? -6.049 -3.144 21.842 1.00 94.50 147 THR A C 1
ATOM 1167 O O . THR A 1 147 ? -4.982 -2.940 21.265 1.00 94.50 147 THR A O 1
ATOM 1170 N N . THR A 1 148 ? -6.607 -4.354 21.904 1.00 96.06 148 THR A N 1
ATOM 1171 C CA . THR A 1 148 ? -6.027 -5.540 21.259 1.00 96.06 148 THR A CA 1
ATOM 1172 C C . THR A 1 148 ? -6.100 -5.425 19.738 1.00 96.06 148 THR A C 1
ATOM 1174 O O . THR A 1 148 ? -5.076 -5.554 19.074 1.00 96.06 148 THR A O 1
ATOM 1177 N N . ALA A 1 149 ? -7.264 -5.073 19.182 1.00 93.19 149 ALA A N 1
ATOM 1178 C CA . ALA A 1 149 ? -7.439 -4.907 17.738 1.00 93.19 149 ALA A CA 1
ATOM 1179 C C . ALA A 1 149 ? -6.549 -3.790 17.158 1.00 93.19 149 ALA A C 1
ATOM 1181 O O . ALA A 1 149 ? -5.987 -3.932 16.070 1.00 93.19 149 ALA A O 1
ATOM 1182 N N . VAL A 1 150 ? -6.367 -2.689 17.895 1.00 94.50 150 VAL A N 1
ATOM 1183 C CA . VAL A 1 150 ? -5.457 -1.604 17.501 1.00 94.50 150 VAL A CA 1
ATOM 1184 C C . VAL A 1 150 ? -4.007 -2.086 17.495 1.00 94.50 150 VAL A C 1
ATOM 1186 O O . VAL A 1 150 ? -3.299 -1.809 16.527 1.00 94.50 150 VAL A O 1
ATOM 1189 N N . LYS A 1 151 ? -3.568 -2.845 18.508 1.00 96.00 151 LYS A N 1
ATOM 1190 C CA . LYS A 1 151 ? -2.221 -3.442 18.524 1.00 96.00 151 LYS A CA 1
ATOM 1191 C C . LYS A 1 151 ? -2.005 -4.374 17.333 1.00 96.00 151 LYS A C 1
ATOM 1193 O O . LYS A 1 151 ? -1.042 -4.184 16.603 1.00 96.00 151 LYS A O 1
ATOM 1198 N N . GLU A 1 152 ? -2.946 -5.277 17.059 1.00 94.62 152 GLU A N 1
ATOM 1199 C CA . GLU A 1 152 ? -2.879 -6.166 15.890 1.00 94.62 152 GLU A CA 1
ATOM 1200 C C . GLU A 1 152 ? -2.794 -5.384 14.567 1.00 94.62 152 GLU A C 1
ATOM 1202 O O . GLU A 1 152 ? -2.012 -5.730 13.681 1.00 94.62 152 GLU A O 1
ATOM 1207 N N . SER A 1 153 ? -3.572 -4.302 14.427 1.00 93.12 153 SER A N 1
ATOM 1208 C CA . SER A 1 153 ? -3.529 -3.450 13.230 1.00 93.12 153 SER A CA 1
ATOM 1209 C C . SER A 1 153 ? -2.178 -2.754 13.054 1.00 93.12 153 SER A C 1
ATOM 1211 O O . SER A 1 153 ? -1.684 -2.627 11.931 1.00 93.12 153 SER A O 1
ATOM 1213 N N . PHE A 1 154 ? -1.564 -2.338 14.162 1.00 92.69 154 PHE A N 1
ATOM 1214 C CA . PHE A 1 154 ? -0.264 -1.687 14.169 1.00 92.69 154 PHE A CA 1
ATOM 1215 C C . PHE A 1 154 ? 0.858 -2.679 13.846 1.00 92.69 154 PHE A C 1
ATOM 1217 O O . PHE A 1 154 ? 1.718 -2.378 13.021 1.00 92.69 154 PHE A O 1
ATOM 1224 N N . ASP A 1 155 ? 0.809 -3.884 14.413 1.00 94.75 155 ASP A N 1
ATOM 1225 C CA . ASP A 1 155 ? 1.781 -4.942 14.138 1.00 94.75 155 ASP A CA 1
ATOM 1226 C C . ASP A 1 155 ? 1.744 -5.378 12.666 1.00 94.75 155 ASP A C 1
ATOM 1228 O O . ASP A 1 155 ? 2.795 -5.519 12.038 1.00 94.75 155 ASP A O 1
ATOM 1232 N N . GLU A 1 156 ? 0.554 -5.511 12.066 1.00 92.94 156 GLU A N 1
ATOM 1233 C CA . GLU A 1 156 ? 0.428 -5.810 10.632 1.00 92.94 156 GLU A CA 1
ATOM 1234 C C . GLU A 1 156 ? 0.957 -4.652 9.767 1.00 92.94 156 GLU A C 1
ATOM 1236 O O . GLU A 1 156 ? 1.615 -4.890 8.752 1.00 92.94 156 GLU A O 1
ATOM 1241 N N . MET A 1 157 ? 0.737 -3.395 10.174 1.00 89.31 157 MET A N 1
ATOM 1242 C CA . MET A 1 157 ? 1.292 -2.221 9.489 1.00 89.31 157 MET A CA 1
ATOM 1243 C C . MET A 1 157 ? 2.824 -2.194 9.550 1.00 89.31 157 MET A C 1
ATOM 1245 O O . MET A 1 157 ? 3.482 -1.904 8.545 1.00 89.31 157 MET A O 1
ATOM 1249 N N . LEU A 1 158 ? 3.402 -2.520 10.709 1.00 91.75 158 LEU A N 1
ATOM 1250 C CA . LEU A 1 158 ? 4.846 -2.647 10.880 1.00 91.75 158 LEU A CA 1
ATOM 1251 C C . LEU A 1 158 ? 5.406 -3.794 10.040 1.00 91.75 158 LEU A C 1
ATOM 1253 O O . LEU A 1 158 ? 6.425 -3.615 9.376 1.00 91.75 158 LEU A O 1
ATOM 1257 N N . ALA A 1 159 ? 4.746 -4.952 10.034 1.00 91.69 159 ALA A N 1
ATOM 1258 C CA . ALA A 1 159 ? 5.158 -6.098 9.234 1.00 91.69 159 ALA A CA 1
ATOM 1259 C C . ALA A 1 159 ? 5.126 -5.784 7.730 1.00 91.69 159 ALA A C 1
ATOM 1261 O O . ALA A 1 159 ? 6.082 -6.094 7.021 1.00 91.69 159 ALA A O 1
ATOM 1262 N N . ASP A 1 160 ? 4.070 -5.128 7.238 1.00 86.75 160 ASP A N 1
ATOM 1263 C CA . ASP A 1 160 ? 3.981 -4.705 5.836 1.00 86.75 160 ASP A CA 1
ATOM 1264 C C . ASP A 1 160 ? 5.069 -3.680 5.487 1.00 86.75 160 ASP A C 1
ATOM 1266 O O . ASP A 1 160 ? 5.715 -3.779 4.444 1.00 86.75 160 ASP A O 1
ATOM 1270 N N . SER A 1 161 ? 5.335 -2.730 6.387 1.00 87.62 161 SER A N 1
ATOM 1271 C CA . SER A 1 161 ? 6.394 -1.731 6.204 1.00 87.62 161 SER A CA 1
ATOM 1272 C C . SER A 1 161 ? 7.787 -2.365 6.155 1.00 87.62 161 SER A C 1
ATOM 1274 O O . SER A 1 161 ? 8.580 -2.009 5.286 1.00 87.62 161 SER A O 1
ATOM 1276 N N . LYS A 1 162 ? 8.073 -3.342 7.026 1.00 93.38 162 LYS A N 1
ATOM 1277 C CA . LYS A 1 162 ? 9.335 -4.101 7.019 1.00 93.38 162 LYS A CA 1
ATOM 1278 C C . LYS A 1 162 ? 9.529 -4.867 5.714 1.00 93.38 162 LYS A C 1
ATOM 1280 O O . LYS A 1 162 ? 10.556 -4.689 5.073 1.00 93.38 162 LYS A O 1
ATOM 1285 N N . ARG A 1 163 ? 8.510 -5.599 5.250 1.00 91.00 163 ARG A N 1
ATOM 1286 C CA . ARG A 1 163 ? 8.572 -6.298 3.952 1.00 91.00 163 ARG A CA 1
ATOM 1287 C C . ARG A 1 163 ? 8.846 -5.341 2.793 1.00 91.00 163 ARG A C 1
ATOM 1289 O O . ARG A 1 163 ? 9.617 -5.652 1.895 1.00 91.00 163 ARG A O 1
ATOM 1296 N N . ARG A 1 164 ? 8.216 -4.161 2.788 1.00 88.06 164 ARG A N 1
ATOM 1297 C CA . ARG A 1 164 ? 8.471 -3.150 1.748 1.00 88.06 164 ARG A CA 1
ATOM 1298 C C . ARG A 1 164 ? 9.901 -2.624 1.801 1.00 88.06 164 ARG A C 1
ATOM 1300 O O . ARG A 1 164 ? 10.476 -2.383 0.745 1.00 88.06 164 ARG A O 1
ATOM 1307 N N . LEU A 1 165 ? 10.454 -2.430 2.997 1.00 92.94 165 LEU A N 1
ATOM 1308 C CA . LEU A 1 165 ? 11.847 -2.025 3.168 1.00 92.94 165 LEU A CA 1
ATOM 1309 C C . LEU A 1 165 ? 12.808 -3.104 2.670 1.00 92.94 165 LEU A C 1
ATOM 1311 O O . LEU A 1 165 ? 13.716 -2.764 1.926 1.00 92.94 165 LEU A O 1
ATOM 1315 N N . GLU A 1 166 ? 12.566 -4.373 2.995 1.00 94.06 166 GLU A N 1
ATOM 1316 C CA . GLU A 1 166 ? 13.366 -5.507 2.509 1.00 94.06 166 GLU A CA 1
ATOM 1317 C C . GLU A 1 166 ? 13.389 -5.550 0.974 1.00 94.06 166 GLU A C 1
ATOM 1319 O O . GLU A 1 166 ? 14.455 -5.534 0.369 1.00 94.06 166 GLU A O 1
ATOM 1324 N N . VAL A 1 167 ? 12.224 -5.459 0.324 1.00 92.69 167 VAL A N 1
ATOM 1325 C CA . VAL A 1 167 ? 12.135 -5.425 -1.149 1.00 92.69 167 VAL A CA 1
ATOM 1326 C C . VAL A 1 167 ? 12.881 -4.226 -1.746 1.00 92.69 167 VAL A C 1
ATOM 1328 O O . VAL A 1 167 ? 13.491 -4.324 -2.812 1.00 92.69 167 VAL A O 1
ATOM 1331 N N . LEU A 1 168 ? 12.823 -3.060 -1.096 1.00 88.94 168 LEU A N 1
ATOM 1332 C CA . LEU A 1 168 ? 13.558 -1.880 -1.556 1.00 88.94 168 LEU A CA 1
ATOM 1333 C C . LEU A 1 168 ? 15.067 -2.034 -1.364 1.00 88.94 168 LEU A C 1
ATOM 1335 O O . LEU A 1 168 ? 15.815 -1.594 -2.231 1.00 88.94 168 LEU A O 1
ATOM 1339 N N . GLN A 1 169 ? 15.502 -2.661 -0.272 1.00 93.44 169 GLN A N 1
ATOM 1340 C CA . GLN A 1 169 ? 16.906 -2.969 -0.011 1.00 93.44 169 GLN A CA 1
ATOM 1341 C C . GLN A 1 169 ? 17.451 -3.964 -1.035 1.00 93.44 169 GLN A C 1
ATOM 1343 O O . GLN A 1 169 ? 18.496 -3.704 -1.618 1.00 93.44 169 GLN A O 1
ATOM 1348 N N . GLU A 1 170 ? 16.718 -5.038 -1.337 1.00 94.38 170 GLU A N 1
ATOM 1349 C CA . GLU A 1 170 ? 17.085 -5.990 -2.394 1.00 94.38 170 GLU A CA 1
ATOM 1350 C C . GLU A 1 170 ? 17.203 -5.301 -3.754 1.00 94.38 170 GLU A C 1
ATOM 1352 O O . GLU A 1 170 ? 18.152 -5.524 -4.503 1.00 94.38 170 GLU A O 1
ATOM 1357 N N . ARG A 1 171 ? 16.256 -4.412 -4.075 1.00 89.44 171 ARG A N 1
ATOM 1358 C CA . ARG A 1 171 ? 16.304 -3.645 -5.320 1.00 89.44 171 ARG A CA 1
ATOM 1359 C C . ARG A 1 171 ? 17.497 -2.693 -5.367 1.00 89.44 171 ARG A C 1
ATOM 1361 O O . ARG A 1 171 ? 18.041 -2.485 -6.446 1.00 89.44 171 ARG A O 1
ATOM 1368 N N . LEU A 1 172 ? 17.857 -2.088 -4.237 1.00 93.19 172 LEU A N 1
ATOM 1369 C CA . LEU A 1 172 ? 19.019 -1.214 -4.125 1.00 93.19 172 LEU A CA 1
ATOM 1370 C C . LEU A 1 172 ? 20.301 -2.023 -4.349 1.00 93.19 172 LEU A C 1
ATOM 1372 O O . LEU A 1 172 ? 21.056 -1.679 -5.251 1.00 93.19 172 LEU A O 1
ATOM 1376 N N . ALA A 1 173 ? 20.465 -3.148 -3.652 1.00 93.75 173 ALA A N 1
ATOM 1377 C CA . ALA A 1 173 ? 21.605 -4.045 -3.830 1.00 93.75 173 ALA A CA 1
ATOM 1378 C C . ALA A 1 173 ? 21.732 -4.545 -5.281 1.00 93.75 173 ALA A C 1
ATOM 1380 O O . ALA A 1 173 ? 22.815 -4.539 -5.853 1.00 93.75 173 ALA A O 1
ATOM 1381 N N . ALA A 1 174 ? 20.614 -4.894 -5.927 1.00 93.12 174 ALA A N 1
ATOM 1382 C CA . ALA A 1 174 ? 20.608 -5.299 -7.333 1.00 93.12 174 ALA A CA 1
ATOM 1383 C C . ALA A 1 174 ? 20.979 -4.163 -8.309 1.00 93.12 174 ALA A C 1
ATOM 1385 O O . ALA A 1 174 ? 21.370 -4.437 -9.444 1.00 93.12 174 ALA A O 1
ATOM 1386 N N . MET A 1 175 ? 20.808 -2.894 -7.917 1.00 89.94 175 MET A N 1
ATOM 1387 C CA . MET A 1 175 ? 21.290 -1.747 -8.695 1.00 89.94 175 MET A CA 1
ATOM 1388 C C . MET A 1 175 ? 22.772 -1.480 -8.441 1.00 89.94 175 MET A C 1
ATOM 1390 O O . MET A 1 175 ? 23.464 -1.150 -9.395 1.00 89.94 175 MET A O 1
ATOM 1394 N N . GLU A 1 176 ? 23.247 -1.643 -7.205 1.00 92.06 176 GLU A N 1
ATOM 1395 C CA . GLU A 1 176 ? 24.671 -1.539 -6.853 1.00 92.06 176 GLU A CA 1
ATOM 1396 C C . GLU A 1 176 ? 25.498 -2.619 -7.564 1.00 92.06 176 GLU A C 1
ATOM 1398 O O . GLU A 1 176 ? 26.521 -2.315 -8.162 1.00 92.06 176 GLU A O 1
ATOM 1403 N N . GLU A 1 177 ? 25.019 -3.865 -7.615 1.00 95.19 177 GLU A N 1
ATOM 1404 C CA . GLU A 1 177 ? 25.690 -4.946 -8.357 1.00 95.19 177 GLU A CA 1
ATOM 1405 C C . GLU A 1 177 ? 25.813 -4.637 -9.859 1.00 95.19 177 GLU A C 1
ATOM 1407 O O . GLU A 1 177 ? 26.768 -5.041 -10.516 1.00 95.19 177 GLU A O 1
ATOM 1412 N N . LYS A 1 178 ? 24.848 -3.889 -10.403 1.00 94.00 178 LYS A N 1
ATOM 1413 C CA . LYS A 1 178 ? 24.800 -3.488 -11.815 1.00 94.00 178 LYS A CA 1
ATOM 1414 C C . LYS A 1 178 ? 25.298 -2.066 -12.041 1.00 94.00 178 LYS A C 1
ATOM 1416 O O . LYS A 1 178 ? 25.056 -1.515 -13.114 1.00 94.00 178 LYS A O 1
ATOM 1421 N N . GLU A 1 179 ? 25.947 -1.451 -11.055 1.00 92.88 179 GLU A N 1
ATOM 1422 C CA . GLU A 1 179 ? 26.348 -0.047 -11.120 1.00 92.88 179 GLU A CA 1
ATOM 1423 C C . GLU A 1 179 ? 27.224 0.214 -12.347 1.00 92.88 179 GLU A C 1
ATOM 1425 O O . GLU A 1 179 ? 26.887 1.070 -13.165 1.00 92.88 179 GLU A O 1
ATOM 1430 N N . ASP A 1 180 ? 28.271 -0.587 -12.539 1.00 92.56 180 ASP A N 1
ATOM 1431 C CA . ASP A 1 180 ? 29.196 -0.445 -13.666 1.00 92.56 180 ASP A CA 1
ATOM 1432 C C . ASP A 1 180 ? 28.507 -0.653 -15.022 1.00 92.56 180 ASP A C 1
ATOM 1434 O O . ASP A 1 180 ? 28.770 0.088 -15.969 1.00 92.56 180 ASP A O 1
ATOM 1438 N N . GLU A 1 181 ? 27.572 -1.605 -15.127 1.00 91.44 181 GLU A N 1
ATOM 1439 C CA . GLU A 1 181 ? 26.789 -1.827 -16.351 1.00 91.44 181 GLU A CA 1
ATOM 1440 C C . GLU A 1 181 ? 25.876 -0.634 -16.657 1.00 91.44 181 GLU A C 1
ATOM 1442 O O . GLU A 1 181 ? 25.787 -0.180 -17.800 1.00 91.44 181 GLU A O 1
ATOM 1447 N N . ILE A 1 182 ? 25.207 -0.097 -15.633 1.00 87.06 182 ILE A N 1
ATOM 1448 C CA . ILE A 1 182 ? 24.331 1.072 -15.750 1.00 87.06 182 ILE A CA 1
ATOM 1449 C C . ILE A 1 182 ? 25.152 2.307 -16.135 1.00 87.06 182 ILE A C 1
ATOM 1451 O O . ILE A 1 182 ? 24.720 3.098 -16.980 1.00 87.06 182 ILE A O 1
ATOM 1455 N N . LEU A 1 183 ? 26.330 2.486 -15.536 1.00 91.12 183 LEU A N 1
ATOM 1456 C CA . LEU A 1 183 ? 27.244 3.580 -15.850 1.00 91.12 183 LEU A CA 1
ATOM 1457 C C . LEU A 1 183 ? 27.804 3.447 -17.266 1.00 91.12 183 LEU A C 1
ATOM 1459 O O . LEU A 1 183 ? 27.796 4.437 -17.995 1.00 91.12 183 LEU A O 1
ATOM 1463 N N . ALA A 1 184 ? 28.208 2.248 -17.688 1.00 90.00 184 ALA A N 1
ATOM 1464 C CA . ALA A 1 184 ? 28.682 1.985 -19.043 1.00 90.00 184 ALA A CA 1
ATOM 1465 C C . ALA A 1 184 ? 27.597 2.280 -20.089 1.00 90.00 184 ALA A C 1
ATOM 1467 O O . ALA A 1 184 ? 27.852 3.025 -21.032 1.00 90.00 184 ALA A O 1
ATOM 1468 N N . GLN A 1 185 ? 26.364 1.802 -19.880 1.00 87.81 185 GLN A N 1
ATOM 1469 C CA . GLN A 1 185 ? 25.225 2.102 -20.758 1.00 87.81 185 GLN A CA 1
ATOM 1470 C C . GLN A 1 185 ? 24.922 3.605 -20.820 1.00 87.81 185 GLN A C 1
ATOM 1472 O O . GLN A 1 185 ? 24.622 4.148 -21.885 1.00 87.81 185 GLN A O 1
ATOM 1477 N N . ARG A 1 186 ? 25.004 4.306 -19.682 1.00 84.31 186 ARG A N 1
ATOM 1478 C CA . ARG A 1 186 ? 24.816 5.764 -19.635 1.00 84.31 186 ARG A CA 1
ATOM 1479 C C . ARG A 1 186 ? 25.930 6.510 -20.353 1.00 84.31 186 ARG A C 1
ATOM 1481 O O . ARG A 1 186 ? 25.654 7.474 -21.060 1.00 84.31 186 ARG A O 1
ATOM 1488 N N . LEU A 1 187 ? 27.172 6.084 -20.174 1.00 88.81 187 LEU A N 1
ATOM 1489 C CA . LEU A 1 187 ? 28.329 6.685 -20.819 1.00 88.81 187 LEU A CA 1
ATOM 1490 C C . LEU A 1 187 ? 28.267 6.470 -22.336 1.00 88.81 187 LEU A C 1
ATOM 1492 O O . LEU A 1 187 ? 28.408 7.431 -23.086 1.00 88.81 187 LEU A O 1
ATOM 1496 N N . GLU A 1 188 ? 27.951 5.259 -22.792 1.00 87.25 188 GLU A N 1
ATOM 1497 C CA . GLU A 1 188 ? 27.723 4.951 -24.207 1.00 87.25 188 GLU A CA 1
ATOM 1498 C C . GLU A 1 188 ? 26.576 5.784 -24.798 1.00 87.25 188 GLU A C 1
ATOM 1500 O O . GLU A 1 188 ? 26.691 6.313 -25.904 1.00 87.25 188 GLU A O 1
ATOM 1505 N N . TYR A 1 189 ? 25.492 5.991 -24.048 1.00 77.75 189 TYR A N 1
ATOM 1506 C CA . TYR A 1 189 ? 24.414 6.895 -24.450 1.00 77.75 189 TYR A CA 1
ATOM 1507 C C . TYR A 1 189 ? 24.916 8.327 -24.695 1.00 77.75 189 TYR A C 1
ATOM 1509 O O . TYR A 1 189 ? 24.643 8.904 -25.748 1.00 77.75 189 TYR A O 1
ATOM 1517 N N . PHE A 1 190 ? 25.682 8.900 -23.763 1.00 82.00 190 PHE A N 1
ATOM 1518 C CA . PHE A 1 190 ? 26.202 10.261 -23.926 1.00 82.00 190 PHE A CA 1
ATOM 1519 C C . PHE A 1 190 ? 27.239 10.366 -25.050 1.00 82.00 190 PHE A C 1
ATOM 1521 O O . PHE A 1 190 ? 27.280 11.384 -25.739 1.00 82.00 190 PHE A O 1
ATOM 1528 N N . LEU A 1 191 ? 28.044 9.323 -25.268 1.00 86.06 191 LEU A N 1
ATOM 1529 C CA . LEU A 1 191 ? 29.052 9.299 -26.330 1.00 86.06 191 LEU A CA 1
ATOM 1530 C C . LEU A 1 191 ? 28.465 9.030 -27.724 1.00 86.06 191 LEU A C 1
ATOM 1532 O O . LEU A 1 191 ? 28.996 9.531 -28.710 1.00 86.06 191 LEU A O 1
ATOM 1536 N N . SER A 1 192 ? 27.372 8.273 -27.827 1.00 81.94 192 SER A N 1
ATOM 1537 C CA . SER A 1 192 ? 26.737 7.933 -29.111 1.00 81.94 192 SER A CA 1
ATOM 1538 C C . SER A 1 192 ? 25.909 9.073 -29.718 1.00 81.94 192 SER A C 1
ATOM 1540 O O . SER A 1 192 ? 25.447 8.952 -30.852 1.00 81.94 192 SER A O 1
ATOM 1542 N N . GLY A 1 193 ? 25.688 10.172 -28.982 1.00 67.25 193 GLY A N 1
ATOM 1543 C CA . GLY A 1 193 ? 24.875 11.312 -29.431 1.00 67.25 193 GLY A CA 1
ATOM 1544 C C . GLY A 1 193 ? 23.400 10.969 -29.670 1.00 67.25 193 GLY A C 1
ATOM 1545 O O . GLY A 1 193 ? 22.640 11.781 -30.202 1.00 67.25 193 GLY A O 1
ATOM 1546 N N . ASN A 1 194 ? 22.976 9.763 -29.290 1.00 56.56 194 ASN A N 1
ATOM 1547 C CA . ASN A 1 194 ? 21.664 9.237 -29.602 1.00 56.56 194 ASN A CA 1
ATOM 1548 C C . ASN A 1 194 ? 20.690 9.672 -28.503 1.00 56.56 194 ASN A C 1
ATOM 1550 O O . ASN A 1 194 ? 20.529 8.989 -27.500 1.00 56.56 194 ASN A O 1
ATOM 1554 N N . SER A 1 195 ? 20.043 10.828 -28.682 1.00 53.38 195 SER A N 1
ATOM 1555 C CA . SER A 1 195 ? 19.073 11.432 -27.748 1.00 53.38 195 SER A CA 1
ATOM 1556 C C . SER A 1 195 ? 17.743 10.654 -27.664 1.00 53.38 195 SER A C 1
ATOM 1558 O O . SER A 1 195 ? 16.655 11.199 -27.841 1.00 53.38 195 SER A O 1
ATOM 1560 N N . ARG A 1 196 ? 17.794 9.330 -27.490 1.00 52.38 196 ARG A N 1
ATOM 1561 C CA . ARG A 1 196 ? 16.610 8.469 -27.375 1.00 52.38 196 ARG A CA 1
ATOM 1562 C C . ARG A 1 196 ? 16.795 7.418 -26.293 1.00 52.38 196 ARG A C 1
ATOM 1564 O O . ARG A 1 196 ? 16.882 6.229 -26.573 1.00 52.38 196 ARG A O 1
ATOM 1571 N N . LEU A 1 197 ? 16.731 7.847 -25.039 1.00 51.88 197 LEU A N 1
ATOM 1572 C CA . LEU A 1 197 ? 16.235 6.984 -23.973 1.00 51.88 197 LEU A CA 1
ATOM 1573 C C . LEU A 1 197 ? 15.106 7.727 -23.255 1.00 51.88 197 LEU A C 1
ATOM 1575 O O . LEU A 1 197 ? 15.328 8.778 -22.669 1.00 51.88 197 LEU A O 1
ATOM 1579 N N . PHE A 1 198 ? 13.901 7.146 -23.328 1.00 47.28 198 PHE A N 1
ATOM 1580 C CA . PHE A 1 198 ? 12.629 7.564 -22.710 1.00 47.28 198 PHE A CA 1
ATOM 1581 C C . PHE A 1 198 ? 11.687 8.488 -23.520 1.00 47.28 198 PHE A C 1
ATOM 1583 O O . PHE A 1 198 ? 11.374 9.601 -23.114 1.00 47.28 198 PHE A O 1
ATOM 1590 N N . GLY A 1 199 ? 11.092 7.969 -24.605 1.00 41.22 199 GLY A N 1
ATOM 1591 C CA . GLY A 1 199 ? 9.864 8.521 -25.211 1.00 41.22 199 GLY A CA 1
ATOM 1592 C C . GLY A 1 199 ? 9.669 8.113 -26.679 1.00 41.22 199 GLY A C 1
ATOM 1593 O O . GLY A 1 199 ? 10.663 7.868 -27.357 1.00 41.22 199 GLY A O 1
ATOM 1594 N N . PRO A 1 200 ? 8.427 8.003 -27.206 1.00 41.44 200 PRO A N 1
ATOM 1595 C CA . PRO A 1 200 ? 8.234 7.894 -28.651 1.00 41.44 200 PRO A CA 1
ATOM 1596 C C . PRO A 1 200 ? 8.807 9.166 -29.284 1.00 41.44 200 PRO A C 1
ATOM 1598 O O . PRO A 1 200 ? 8.456 10.266 -28.855 1.00 41.44 200 PRO A O 1
ATOM 1601 N N . GLY A 1 201 ? 9.727 8.993 -30.234 1.00 42.16 201 GLY A N 1
ATOM 1602 C CA . GLY A 1 201 ? 10.492 10.073 -30.848 1.00 42.16 201 GLY A CA 1
ATOM 1603 C C . GLY A 1 201 ? 9.598 11.224 -31.294 1.00 42.16 201 GLY A C 1
ATOM 1604 O O . GLY A 1 201 ? 8.731 11.053 -32.147 1.00 42.16 201 GLY A O 1
ATOM 1605 N N . ARG A 1 202 ? 9.814 12.397 -30.700 1.00 41.31 202 ARG A N 1
ATOM 1606 C CA . ARG A 1 202 ? 9.523 13.652 -31.374 1.00 41.31 202 ARG A CA 1
ATOM 1607 C C . ARG A 1 202 ? 10.795 13.998 -32.117 1.00 41.31 202 ARG A C 1
ATOM 1609 O O . ARG A 1 202 ? 11.837 14.198 -31.503 1.00 41.31 202 ARG A O 1
ATOM 1616 N N . ASP 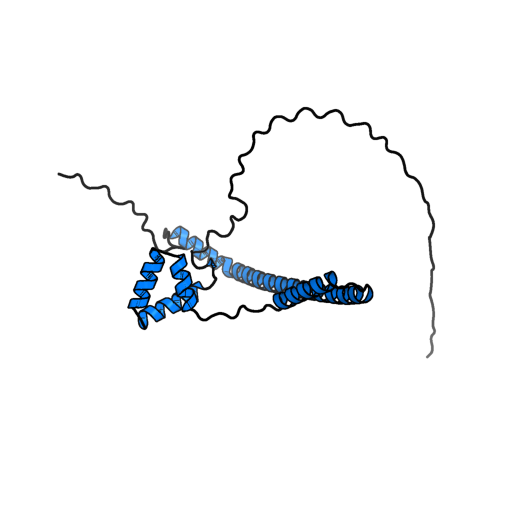A 1 203 ? 10.717 13.942 -33.436 1.00 42.69 203 ASP A N 1
ATOM 1617 C CA . ASP A 1 203 ? 11.724 14.555 -34.277 1.00 42.69 203 ASP A CA 1
ATOM 1618 C C . ASP A 1 203 ? 11.669 16.060 -33.993 1.00 42.69 203 ASP A C 1
ATOM 1620 O O . ASP A 1 203 ? 10.794 16.763 -34.488 1.00 42.69 203 ASP A O 1
ATOM 1624 N N . ASP A 1 204 ? 12.587 16.553 -33.162 1.00 47.84 204 ASP A N 1
ATOM 1625 C CA . ASP A 1 204 ? 12.807 17.986 -32.934 1.00 47.84 204 ASP A CA 1
ATOM 1626 C C . ASP A 1 204 ? 13.560 18.614 -34.123 1.00 47.84 204 ASP A C 1
ATOM 1628 O O . ASP A 1 204 ? 14.416 19.482 -33.959 1.00 47.84 204 ASP A O 1
ATOM 1632 N N . THR A 1 205 ? 13.268 18.165 -35.349 1.00 52.03 205 THR A N 1
ATOM 1633 C CA . THR A 1 205 ? 13.689 18.901 -36.539 1.00 52.03 205 THR A CA 1
ATOM 1634 C C . THR A 1 205 ? 12.748 20.095 -36.681 1.00 52.03 205 THR A C 1
ATOM 1636 O O . THR A 1 205 ? 11.545 19.900 -36.877 1.00 52.03 205 THR A O 1
ATOM 1639 N N . PRO A 1 206 ? 13.242 21.342 -36.553 1.00 51.94 206 PRO A N 1
ATOM 1640 C CA . PRO A 1 206 ? 12.418 22.499 -36.857 1.00 51.94 206 PRO A CA 1
ATOM 1641 C C . PRO A 1 206 ? 11.959 22.390 -38.319 1.00 51.94 206 PRO A C 1
ATOM 1643 O O . PRO A 1 206 ? 12.769 22.031 -39.181 1.00 51.94 206 PRO A O 1
ATOM 1646 N N . PRO A 1 207 ? 10.673 22.650 -38.618 1.00 57.91 207 PRO A N 1
ATOM 1647 C CA . PRO A 1 207 ? 10.183 22.572 -39.984 1.00 57.91 207 PRO A CA 1
ATOM 1648 C C . PRO A 1 207 ? 10.972 23.546 -40.871 1.00 57.91 207 PRO A C 1
ATOM 1650 O O . PRO A 1 207 ? 11.286 24.656 -40.423 1.00 57.91 207 PRO A O 1
ATOM 1653 N N . PRO A 1 208 ? 11.310 23.155 -42.113 1.00 59.72 208 PRO A N 1
ATOM 1654 C CA . PRO A 1 208 ? 11.981 24.052 -43.039 1.00 59.72 208 PRO A CA 1
ATOM 1655 C C . PRO A 1 208 ? 11.113 25.300 -43.274 1.00 59.72 208 PRO A C 1
ATOM 1657 O O . PRO A 1 208 ? 9.882 25.191 -43.301 1.00 59.72 208 PRO A O 1
ATOM 1660 N N . PRO A 1 209 ? 11.729 26.487 -43.421 1.00 62.41 209 PRO A N 1
ATOM 1661 C CA . PRO A 1 209 ? 10.985 27.718 -43.641 1.00 62.41 209 PRO A CA 1
ATOM 1662 C C . PRO A 1 209 ? 10.142 27.614 -44.923 1.00 62.41 209 PRO A C 1
ATOM 1664 O O . PRO A 1 209 ? 10.578 26.979 -45.889 1.00 62.41 209 PRO A O 1
ATOM 1667 N N . PRO A 1 210 ? 8.939 28.219 -44.949 1.00 62.06 210 PRO A N 1
ATOM 1668 C CA . PRO A 1 210 ? 8.085 28.191 -46.127 1.00 62.06 210 PRO A CA 1
ATOM 1669 C C . PRO A 1 210 ? 8.806 28.841 -47.312 1.00 62.06 210 PRO A C 1
ATOM 1671 O O . PRO A 1 210 ? 9.393 29.917 -47.179 1.00 62.06 210 PRO A O 1
ATOM 1674 N N . ALA A 1 211 ? 8.768 28.164 -48.461 1.00 60.75 211 ALA A N 1
ATOM 1675 C CA . ALA A 1 211 ? 9.298 28.695 -49.709 1.00 60.75 211 ALA A CA 1
ATOM 1676 C C . ALA A 1 211 ? 8.577 30.007 -50.073 1.00 60.75 211 ALA A C 1
ATOM 1678 O O . ALA A 1 211 ? 7.374 30.125 -49.815 1.00 60.75 211 ALA A O 1
ATOM 1679 N N . PRO A 1 212 ? 9.286 30.992 -50.651 1.00 54.28 212 PRO A N 1
ATOM 1680 C CA . PRO A 1 212 ? 8.663 32.227 -51.098 1.00 54.28 212 PRO A CA 1
ATOM 1681 C C . PRO A 1 212 ? 7.637 31.908 -52.186 1.00 54.28 212 PRO A C 1
ATOM 1683 O O . PRO A 1 212 ? 7.964 31.267 -53.183 1.00 54.28 212 PRO A O 1
ATOM 1686 N N . SER A 1 213 ? 6.395 32.331 -51.961 1.00 60.22 213 SER A N 1
ATOM 1687 C CA . SER A 1 213 ? 5.345 32.312 -52.974 1.00 60.22 213 SER A CA 1
ATOM 1688 C C . SER A 1 213 ? 5.767 33.204 -54.143 1.00 60.22 213 SER A C 1
ATOM 1690 O O . SER A 1 213 ? 6.096 34.370 -53.918 1.00 60.22 213 SER A O 1
ATOM 1692 N N . GLU A 1 214 ? 5.780 32.644 -55.353 1.00 50.25 214 GLU A N 1
ATOM 1693 C CA . GLU A 1 214 ? 5.876 33.401 -56.610 1.00 50.25 214 GLU A CA 1
ATOM 1694 C C . GLU A 1 214 ? 4.662 34.317 -56.821 1.00 50.25 214 GLU A C 1
ATOM 1696 O O . GLU A 1 214 ? 3.538 33.927 -56.415 1.00 50.25 214 GLU A O 1
#

=== Feature glossary ===
A reading guide for the features in this record.

Start from the sequence.

  · This is the polypeptide sequence — one letter per residue, N-terminus first. Length ranges from a few dozen residues for small domains to over a thousand for large multi-domain proteins.

Fold it, and you get atomic coordinates and the backbone conformation that goes with them.

  · Structure coordinates are given as an mmCIF _atom_site loop: one row per atom with element, residue name, chain id, sequence number, and x/y/z position in Å. Only the four main-chain atoms per residue are included here; side chains are omitted to keep the record compact.

  · Backbone dihedral angles. Every residue except chain termini has a φ (preceding-C → N → Cα → C) and a ψ (N → Cα → C → next-N). They are reported in degrees following the IUPAC sign convention. Secondary structure is essentially a statement about which (φ, ψ) basin each residue occupies.

  · The SS8 string is DSSP's per-residue secondary-structure call. α-helix (H) means an i→i+4 H-bond ladder; β-strand (E) means the residue participates in a β-sheet; 3₁₀ (G) and π (I) are tighter and wider helices; T/S are turns/bends; '-' is loop.

  · SS3 is a coarse helix/strand/coil call (letters a/b/c) made by the P-SEA algorithm from inter-Cα distances and dihedrals. It is less detailed than DSSP but needs only Cα positions.

Summarize the fold with a handful of shape descriptors and a per-residue structural alphabet.

  · Radius of gyration (Rg) is the root-mean-square distance of Cα atoms from their centroid — a single number for overall size and compactness. A globular domain of N residues has Rg ≈ 2.2·N^0.38 Å; an extended or disordered chain has a much larger Rg. The Cα contact count is the number of residue pairs whose Cα atoms are within 8 Å and are more than four positions apart in sequence — a standard proxy for tertiary packing density. The bounding box is the smallest axis-aligned box enclosing all Cα atoms.

  · The Foldseek 3Di string encodes local tertiary geometry as a 20-letter alphabet — one character per residue — derived from the relative positions of nearby Cα atoms. Unlike the amino-acid sequence, 3Di is a direct function of the 3D structure, so two protein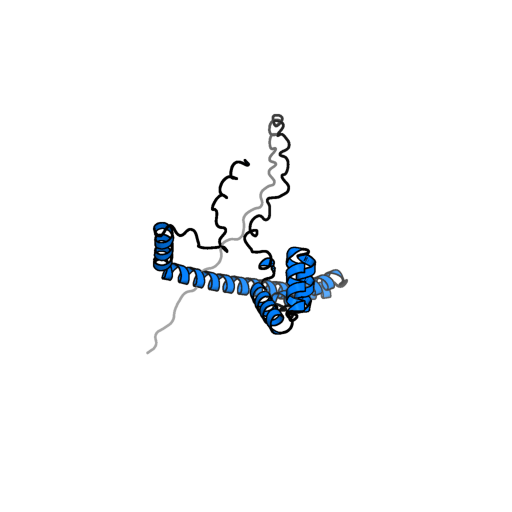s with the same fold have similar 3Di strings even at low sequence identity.

  · Solvent-accessible surface area (SASA) is the area in Å² traced out by the centre of a 1.4 Å probe sphere (a water molecule) rolled over the protein's van der Waals surface (Shrake–Rupley / Lee–Richards construction). Buried residues have near-zero SASA; fully exposed residues can exceed 200 Å². The total SASA scales roughly with the number of surface residues.

Ask how reliable the model is.

  · pLDDT (predicted Local Distance Difference Test) is AlphaFold's per-residue confidence score, ranging from 0 to 100. Values above 90 indicate high confidence (typically well-packed cores); 70–90 is confident; 50–70 low confidence; below 50 usually means the region is disordered or the prediction is unreliable there. AlphaFold stores pLDDT in the mmCIF B-factor column.

  · B-factor (Debye–Waller factor) reflects atomic displacement in the crystal lattice. It is an experimental observable (units Å²), not a prediction; low values mean the atom is pinned down, high values mean it moves or is heterogeneous across the crystal.

  · Predicted Aligned Error (PAE) is an AlphaFold confidence matrix: entry (i, j) is the expected error in the position of residue j, in ångströms, when the prediction is superimposed on the true structure at residue i. Low PAE within a block of residues means that block is internally rigid and well-predicted; high PAE between two blocks means their relative placement is uncertain even if each block individually is confident.

Place it in context: what it resembles, what it is annotated as, and how it looks.

  · Nearest PDB neighbors are the top structural matches found by Foldseek when searching this structure against the entire Protein Data Bank. Each hit reports a TM-score (0 to 1; >0.5 almost always implies the same fold) and an E-value. These are *structural* homologs — they may share no detectable sequence similarity.

  · Functional annotations link the protein to curated databases. InterPro entries identify conserved domains and families by matching the sequence against member-database signatures (Pfam, PROSITE, CDD, …). Gene Ontology (GO) terms describe molecular function, biological process, and cellular component in a controlled vocabulary. CATH places the structure in a hierarchical fold classification (Class/Architecture/Topology/Homologous-superfamily). The organism is the source species.

  · Three diagnostic plots accompany the record. The Cα contact map visualizes the tertiary structure as a 2D adjacency matrix (8 Å cutoff, sequence-local contacts suppressed). The Ramachandran plot shows the distribution of backbone (φ, ψ) torsions, with points in the α and β basins reflecting secondary structure content. The PAE plot shows AlphaFold's inter-residue confidence as a color matrix.

  · Six rendered views show the 3D structure from the faces of a cube — i.e. along ±x, ±y, ±z. Rendering representation is drawn randomly per protein from cartoon (secondary-structure ribbons), sticks (backbone bonds), or molecular surface; coloring is either N→C rainbow (blue at the N-terminus through red at the C-terminus) or one color per chain.